Protein AF-0000000080323310 (afdb_homodimer)

Nearest PDB structures (foldseek):
  1wub-assembly1_A  TM=9.422E-01  e=3.209E-19  Thermus thermophilus
  1y0g-assembly2_D  TM=9.221E-01  e=3.963E-19  Escherichia coli
  7bwl-assembly1_A  TM=9.233E-01  e=6.373E-19  Pseudomonas aeruginosa PAO1
  3hpe-assembly1_B  TM=9.078E-01  e=1.344E-15  Helicobacter pylori
  5ixg-assembly1_A  TM=8.874E-01  e=1.110E-14  Burkholderia cenocepacia PC184

Sequence (352 aa):
MATTKWVLDPAHSELQFKVKHLMISTVTGSFNEFSAELETDNEDFEHSIVSFKAGVDSIDTGNKDRDGHLKSGDFFNAAEFPAVSFASTSFTKEGGDYKLKGNLTIKDATKPVTLDVEFGGTAQDPWGNTKAGFTIKGKINRTDFGLTYNAALETGGVMLGEEVRILGELQFAKQAMATTKWVLDPAHSELQFKVKHLMISTVTGSFNEFSAELETDNEDFEHSIVSFKAGVDSIDTGNKDRDGHLKSGDFFNAAEFPAVSFASTSFTKEGGDYKLKGNLTIKDATKPVTLDVEFGGTAQDPWGNTKAGFTIKGKINRTDFGLTYNAALETGGVMLGEEVRILGELQFAKQA

Structure (mmCIF, N/CA/C/O backbone):
data_AF-0000000080323310-model_v1
#
loop_
_entity.id
_entity.type
_entity.pdbx_description
1 polymer 'Lipid/polyisoprenoid-binding YceI-like domain-containing protein'
#
loop_
_atom_site.group_PDB
_atom_site.id
_atom_site.type_symbol
_atom_site.label_atom_id
_atom_site.label_alt_id
_atom_site.label_comp_id
_atom_site.label_asym_id
_atom_site.label_entity_id
_atom_site.label_seq_id
_atom_site.pdbx_PDB_ins_code
_atom_site.Cartn_x
_atom_site.Cartn_y
_atom_site.Cartn_z
_atom_site.occupancy
_atom_site.B_iso_or_equiv
_atom_site.auth_seq_id
_atom_site.auth_comp_id
_atom_site.auth_asym_id
_atom_site.auth_atom_id
_atom_site.pdbx_PDB_model_num
ATOM 1 N N . MET A 1 1 ? -5.414 -28.938 -23.109 1 66.75 1 MET A N 1
ATOM 2 C CA . MET A 1 1 ? -4.094 -29.031 -22.5 1 66.75 1 MET A CA 1
ATOM 3 C C . MET A 1 1 ? -4.203 -29.328 -21.016 1 66.75 1 MET A C 1
ATOM 5 O O . MET A 1 1 ? -5.254 -29.109 -20.406 1 66.75 1 MET A O 1
ATOM 9 N N . ALA A 1 2 ? -3.143 -29.938 -20.391 1 84.94 2 ALA A N 1
ATOM 10 C CA . ALA A 1 2 ? -3.207 -30.359 -19 1 84.94 2 ALA A CA 1
ATOM 11 C C . ALA A 1 2 ? -3.355 -29.141 -18.078 1 84.94 2 ALA A C 1
ATOM 13 O O . ALA A 1 2 ? -2.791 -28.078 -18.344 1 84.94 2 ALA A O 1
ATOM 14 N N . THR A 1 3 ? -4.254 -29.203 -17.172 1 92.88 3 THR A N 1
ATOM 15 C CA . THR A 1 3 ? -4.48 -28.172 -16.172 1 92.88 3 THR A CA 1
ATOM 16 C C . THR A 1 3 ? -3.283 -28.047 -15.234 1 92.88 3 THR A C 1
ATOM 18 O O . THR A 1 3 ? -2.789 -29.047 -14.711 1 92.88 3 THR A O 1
ATOM 21 N N . THR A 1 4 ? -2.787 -26.906 -15.211 1 96.44 4 THR A N 1
ATOM 22 C CA . THR A 1 4 ? -1.689 -26.609 -14.289 1 96.44 4 THR A CA 1
ATOM 23 C C . THR A 1 4 ? -2.191 -25.828 -13.086 1 96.44 4 THR A C 1
ATOM 25 O O . THR A 1 4 ? -2.996 -24.906 -13.234 1 96.44 4 THR A O 1
ATOM 28 N N . LYS A 1 5 ? -1.723 -26.203 -11.93 1 97.94 5 LYS A N 1
ATOM 29 C CA . LYS A 1 5 ? -2.092 -25.531 -10.695 1 97.94 5 LYS A CA 1
ATOM 30 C C . LYS A 1 5 ? -0.977 -24.594 -10.227 1 97.94 5 LYS A C 1
ATOM 32 O O . LYS A 1 5 ? 0.202 -24.953 -10.289 1 97.94 5 LYS A O 1
ATOM 37 N N . TRP A 1 6 ? -1.395 -23.469 -9.82 1 98.31 6 TRP A N 1
ATOM 38 C CA . TRP A 1 6 ? -0.513 -22.484 -9.211 1 98.31 6 TRP A CA 1
ATOM 39 C C . TRP A 1 6 ? -1.008 -22.094 -7.824 1 98.31 6 TRP A C 1
ATOM 41 O O . TRP A 1 6 ? -2.211 -21.922 -7.613 1 98.31 6 TRP A O 1
ATOM 51 N N . VAL A 1 7 ? -0.03 -21.906 -6.895 1 98.38 7 VAL A N 1
ATOM 52 C CA . VAL A 1 7 ? -0.4 -21.516 -5.539 1 98.38 7 VAL A CA 1
ATOM 53 C C . VAL A 1 7 ? 0.277 -20.188 -5.184 1 98.38 7 VAL A C 1
ATOM 55 O O . VAL A 1 7 ? 1.418 -19.953 -5.578 1 98.38 7 VAL A O 1
ATOM 58 N N . LEU A 1 8 ? -0.406 -19.484 -4.43 1 98.62 8 LEU A N 1
ATOM 59 C CA . LEU A 1 8 ? 0.11 -18.188 -4.02 1 98.62 8 LEU A CA 1
ATOM 60 C C . LEU A 1 8 ? 1.325 -18.344 -3.111 1 98.62 8 LEU A C 1
ATOM 62 O O . LEU A 1 8 ? 1.328 -19.188 -2.211 1 98.62 8 LEU A O 1
ATOM 66 N N . ASP A 1 9 ? 2.334 -17.562 -3.398 1 97.69 9 ASP A N 1
ATOM 67 C CA . ASP A 1 9 ? 3.482 -17.375 -2.516 1 97.69 9 ASP A CA 1
ATOM 68 C C . ASP A 1 9 ? 3.27 -16.203 -1.562 1 97.69 9 ASP A C 1
ATOM 70 O O . ASP A 1 9 ? 3.441 -15.047 -1.946 1 97.69 9 ASP A O 1
ATOM 74 N N . PRO A 1 10 ? 2.934 -16.406 -0.353 1 96.69 10 PRO A N 1
ATOM 75 C CA . PRO A 1 10 ? 2.566 -15.305 0.545 1 96.69 10 PRO A CA 1
ATOM 76 C C . PRO A 1 10 ? 3.73 -14.352 0.821 1 96.69 10 PRO A C 1
ATOM 78 O O . PRO A 1 10 ? 3.516 -13.164 1.052 1 96.69 10 PRO A O 1
ATOM 81 N N . ALA A 1 11 ? 4.918 -14.82 0.788 1 96.12 11 ALA A N 1
ATOM 82 C CA . ALA A 1 11 ? 6.086 -13.992 1.092 1 96.12 11 ALA A CA 1
ATOM 83 C C . ALA A 1 11 ? 6.281 -12.906 0.036 1 96.12 11 ALA A C 1
ATOM 85 O O . ALA A 1 11 ? 6.941 -11.898 0.289 1 96.12 11 ALA A O 1
ATOM 86 N N . HIS A 1 12 ? 5.766 -13.133 -1.119 1 97.94 12 HIS A N 1
ATOM 87 C CA . HIS A 1 12 ? 5.926 -12.195 -2.225 1 97.94 12 HIS A CA 1
ATOM 88 C C . HIS A 1 12 ? 4.574 -11.703 -2.729 1 97.94 12 HIS A C 1
ATOM 90 O O . HIS A 1 12 ? 4.406 -11.453 -3.924 1 97.94 12 HIS A O 1
ATOM 96 N N . SER A 1 13 ? 3.672 -11.672 -1.809 1 98.5 13 SER A N 1
ATOM 97 C CA . SER A 1 13 ? 2.334 -11.219 -2.174 1 98.5 13 SER A CA 1
ATOM 98 C C . SER A 1 13 ? 1.756 -10.289 -1.113 1 98.5 13 SER A C 1
ATOM 100 O O . SER A 1 13 ? 2.057 -10.43 0.074 1 98.5 13 SER A O 1
ATOM 102 N N . GLU A 1 14 ? 0.971 -9.398 -1.541 1 98.25 14 GLU A N 1
ATOM 103 C CA . GLU A 1 14 ? 0.221 -8.531 -0.637 1 98.25 14 GLU A CA 1
ATOM 104 C C . GLU A 1 14 ? -1.157 -8.203 -1.203 1 98.25 14 GLU A C 1
ATOM 106 O O . GLU A 1 14 ? -1.335 -8.141 -2.422 1 98.2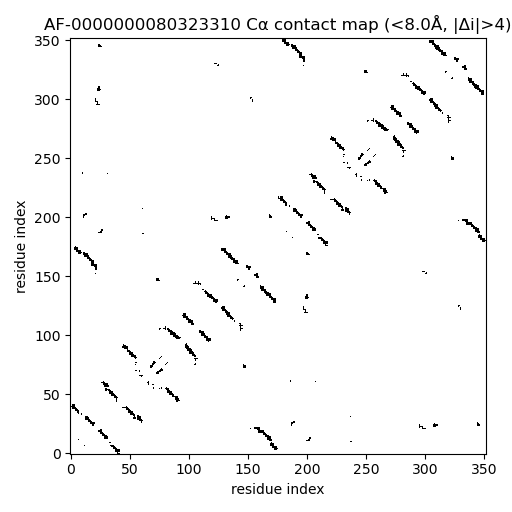5 14 GLU A O 1
ATOM 111 N N . LEU A 1 15 ? -2.074 -8 -0.375 1 98.5 15 LEU A N 1
ATOM 112 C CA . LEU A 1 15 ? -3.428 -7.535 -0.658 1 98.5 15 LEU A CA 1
ATOM 113 C C . LEU A 1 15 ? -3.799 -6.363 0.243 1 98.5 15 LEU A C 1
ATOM 115 O O . LEU A 1 15 ? -3.812 -6.496 1.469 1 98.5 15 LEU A O 1
ATOM 119 N N . GLN A 1 16 ? -4.133 -5.273 -0.409 1 98.75 16 GLN A N 1
ATOM 120 C CA . GLN A 1 16 ? -4.434 -4.059 0.344 1 98.75 16 GLN A CA 1
ATOM 121 C C . GLN A 1 16 ? -5.812 -3.516 -0.015 1 98.75 16 GLN A C 1
ATOM 123 O O . GLN A 1 16 ? -6.355 -3.838 -1.074 1 98.75 16 GLN A O 1
ATOM 128 N N . PHE A 1 17 ? -6.348 -2.756 0.879 1 98.88 17 PHE A N 1
ATOM 129 C CA . PHE A 1 17 ? -7.512 -1.917 0.615 1 98.88 17 PHE A CA 1
ATOM 130 C C . PHE A 1 17 ? -7.262 -0.485 1.073 1 98.88 17 PHE A C 1
ATOM 132 O O . PHE A 1 17 ? -6.504 -0.253 2.016 1 98.88 17 PHE A O 1
ATOM 139 N N . LYS A 1 18 ? -7.883 0.424 0.409 1 98.81 18 LYS A N 1
ATOM 140 C CA . LYS A 1 18 ? -7.746 1.849 0.7 1 98.81 18 LYS A CA 1
ATOM 141 C C . LYS A 1 18 ? -9.109 2.527 0.776 1 98.81 18 LYS A C 1
ATOM 143 O O . LYS A 1 18 ? -9.984 2.27 -0.055 1 98.81 18 LYS A O 1
ATOM 148 N N . VAL A 1 19 ? -9.273 3.328 1.736 1 98.69 19 VAL A N 1
ATOM 149 C CA . VAL A 1 19 ? -10.516 4.051 1.963 1 98.69 19 VAL A CA 1
ATOM 150 C C . VAL A 1 19 ? -10.219 5.523 2.24 1 98.69 19 VAL A C 1
ATOM 152 O O . VAL A 1 19 ? -9.289 5.844 2.982 1 98.69 19 VAL A O 1
ATOM 155 N N . LYS A 1 20 ? -10.992 6.348 1.648 1 98.06 20 LYS A N 1
ATOM 156 C CA . LYS A 1 20 ? -10.867 7.77 1.966 1 98.06 20 LYS A CA 1
ATOM 157 C C . LYS A 1 20 ? -11.32 8.055 3.395 1 98.06 20 LYS A C 1
ATOM 159 O O . LYS A 1 20 ? -12.328 7.504 3.854 1 98.06 20 LYS A O 1
ATOM 164 N N . HIS A 1 21 ? -10.57 8.914 4.055 1 97.69 21 HIS A N 1
ATOM 165 C CA . HIS A 1 21 ? -10.852 9.344 5.422 1 97.69 21 HIS A CA 1
ATOM 166 C C . HIS A 1 21 ? -11.031 10.859 5.492 1 97.69 21 HIS A C 1
ATOM 168 O O . HIS A 1 21 ? -10.25 11.609 4.91 1 97.69 21 HIS A O 1
ATOM 174 N N . LEU A 1 22 ? -12.047 11.398 6.148 1 96.25 22 LEU A N 1
ATOM 175 C CA . LEU A 1 22 ? -12.391 12.805 6.309 1 96.25 22 LEU A CA 1
ATOM 176 C C . LEU A 1 22 ? -12.531 13.484 4.949 1 96.25 22 LEU A C 1
ATOM 178 O O . LEU A 1 22 ? -12.492 14.719 4.863 1 96.25 22 LEU A O 1
ATOM 182 N N . MET A 1 23 ? -12.43 12.68 3.916 1 95.12 23 MET A N 1
ATOM 183 C CA . MET A 1 23 ? -12.547 13.109 2.527 1 95.12 23 MET A CA 1
ATOM 184 C C . MET A 1 23 ? -11.227 13.688 2.025 1 95.12 23 MET A C 1
ATOM 186 O O . MET A 1 23 ? -11.102 14.023 0.845 1 95.12 23 MET A O 1
ATOM 190 N N . ILE A 1 24 ? -10.219 13.703 2.82 1 96.44 24 ILE A N 1
ATOM 191 C CA . ILE A 1 24 ? -9.031 14.453 2.418 1 96.44 24 ILE A CA 1
ATOM 192 C C . ILE A 1 24 ? -7.82 13.523 2.4 1 96.44 24 ILE A C 1
ATOM 194 O O . ILE A 1 24 ? -6.777 13.867 1.839 1 96.44 24 ILE A O 1
ATOM 198 N N . SER A 1 25 ? -7.891 12.438 3.092 1 97.5 25 SER A N 1
ATOM 199 C CA . SER A 1 25 ? -6.762 11.516 3.203 1 97.5 25 SER A CA 1
ATOM 200 C C . SER A 1 25 ? -7.191 10.078 2.922 1 97.5 25 SER A C 1
ATOM 202 O O . SER A 1 25 ? -8.367 9.812 2.678 1 97.5 25 SER A O 1
ATOM 204 N N . THR A 1 26 ? -6.223 9.219 2.832 1 98.56 26 THR A N 1
ATOM 205 C CA . THR A 1 26 ? -6.461 7.809 2.559 1 98.56 26 THR A CA 1
ATOM 206 C C . THR A 1 26 ? -5.879 6.934 3.666 1 98.56 26 THR A C 1
ATOM 208 O O . THR A 1 26 ? -4.746 7.145 4.102 1 98.56 26 THR A O 1
ATOM 211 N N . VAL A 1 27 ? -6.648 6.055 4.129 1 98.38 27 VAL A N 1
ATOM 212 C CA . VAL A 1 27 ? -6.168 5.027 5.043 1 98.38 27 VAL A CA 1
ATOM 213 C C . VAL A 1 27 ? -5.984 3.711 4.289 1 98.38 27 VAL A C 1
ATOM 215 O O . VAL A 1 27 ? -6.852 3.311 3.506 1 98.38 27 VAL A O 1
ATOM 218 N N . THR A 1 28 ? -4.852 3.105 4.508 1 98.56 28 THR A N 1
ATOM 219 C CA . THR A 1 28 ? -4.523 1.832 3.875 1 98.56 28 THR A CA 1
ATOM 220 C C . THR A 1 28 ? -4.586 0.694 4.891 1 98.56 28 THR A C 1
ATOM 222 O O . THR A 1 28 ? -4.117 0.839 6.02 1 98.56 28 THR A O 1
ATOM 225 N N . GLY A 1 29 ? -5.211 -0.398 4.504 1 98.44 29 GLY A N 1
ATOM 226 C CA . GLY A 1 29 ? -5.164 -1.65 5.242 1 98.44 29 GLY A CA 1
ATOM 227 C C . GLY A 1 29 ? -4.715 -2.826 4.395 1 98.44 29 GLY A C 1
ATOM 228 O O . GLY A 1 29 ? -4.656 -2.729 3.166 1 98.44 29 GLY A O 1
ATOM 229 N N . SER A 1 30 ? -4.367 -3.842 5.055 1 98.62 30 SER A N 1
ATOM 230 C CA . SER A 1 30 ? -3.988 -5.082 4.391 1 98.62 30 SER A CA 1
ATOM 231 C C . SER A 1 30 ? -4.555 -6.297 5.121 1 98.62 30 SER A C 1
ATOM 233 O O . SER A 1 30 ? -5.016 -6.184 6.258 1 98.62 30 SER A O 1
ATOM 235 N N . PHE A 1 31 ? -4.652 -7.406 4.402 1 98.56 31 PHE A N 1
ATOM 236 C CA . PHE A 1 31 ? -4.809 -8.711 5.027 1 98.56 31 PHE A CA 1
ATOM 237 C C . PHE A 1 31 ? -3.465 -9.422 5.137 1 98.56 31 PHE A C 1
ATOM 239 O O . PHE A 1 31 ? -2.789 -9.648 4.129 1 98.56 31 PHE A O 1
ATOM 246 N N . ASN A 1 32 ? -3.125 -9.852 6.336 1 97.94 32 ASN A N 1
ATOM 247 C CA . ASN A 1 32 ? -1.822 -10.477 6.547 1 97.94 32 ASN A CA 1
ATOM 248 C C . ASN A 1 32 ? -1.892 -11.992 6.383 1 97.94 32 ASN A C 1
ATOM 250 O O . ASN A 1 32 ? -0.86 -12.656 6.273 1 97.94 32 ASN A O 1
ATOM 254 N N . GLU A 1 33 ? -3.084 -12.516 6.43 1 98.31 33 GLU A N 1
ATOM 255 C CA . GLU A 1 33 ? -3.299 -13.938 6.199 1 98.31 33 GLU A CA 1
ATOM 256 C C . GLU A 1 33 ? -4.301 -14.172 5.07 1 98.31 33 GLU A C 1
ATOM 258 O O . GLU A 1 33 ? -5.496 -13.922 5.234 1 98.31 33 GLU A O 1
ATOM 263 N N . PHE A 1 34 ? -3.793 -14.672 3.98 1 98.44 34 PHE A N 1
ATOM 264 C CA . PHE A 1 34 ? -4.648 -14.953 2.836 1 98.44 34 PHE A CA 1
ATOM 265 C C . PHE A 1 34 ? -4.012 -16 1.933 1 98.44 34 PHE A C 1
ATOM 267 O O . PHE A 1 34 ? -2.82 -16.297 2.057 1 98.44 34 PHE A O 1
ATOM 274 N N . SER A 1 35 ? -4.828 -16.562 1.13 1 98.5 35 SER A N 1
ATOM 275 C CA . SER A 1 35 ? -4.426 -17.578 0.159 1 98.5 35 SER A CA 1
ATOM 276 C C . SER A 1 35 ? -5.188 -17.422 -1.152 1 98.5 35 SER A C 1
ATOM 278 O O . SER A 1 35 ? -6.242 -16.781 -1.191 1 98.5 35 SER A O 1
ATOM 280 N N . ALA A 1 36 ? -4.562 -17.938 -2.145 1 98.62 36 ALA A N 1
ATOM 281 C CA . ALA A 1 36 ? -5.188 -17.969 -3.463 1 98.62 36 ALA A CA 1
ATOM 282 C C . ALA A 1 36 ? -4.68 -19.156 -4.281 1 98.62 36 ALA A C 1
ATOM 284 O O . ALA A 1 36 ? -3.564 -19.641 -4.066 1 98.62 36 ALA A O 1
ATOM 285 N N . GLU A 1 37 ? -5.508 -19.562 -5.105 1 98.12 37 GLU A N 1
ATOM 286 C CA . GLU A 1 37 ? -5.18 -20.609 -6.062 1 98.12 37 GLU A CA 1
ATOM 287 C C . GLU A 1 37 ? -5.582 -20.219 -7.48 1 98.12 37 GLU A C 1
ATOM 289 O O . GLU A 1 37 ? -6.617 -19.578 -7.68 1 98.12 37 GLU A O 1
ATOM 294 N N . LEU A 1 38 ? -4.785 -20.641 -8.375 1 98.19 38 LEU A N 1
ATOM 295 C CA . LEU A 1 38 ? -4.98 -20.391 -9.797 1 98.19 38 LEU A CA 1
ATOM 296 C C . LEU A 1 38 ? -4.793 -21.672 -10.609 1 98.19 38 LEU A C 1
ATOM 298 O O . LEU A 1 38 ? -3.801 -22.391 -10.43 1 98.19 38 LEU A O 1
ATOM 302 N N . GLU A 1 39 ? -5.762 -22 -11.375 1 98.12 39 GLU A N 1
ATOM 303 C CA . GLU A 1 39 ? -5.691 -23.109 -12.305 1 98.12 39 GLU A CA 1
ATOM 304 C C . GLU A 1 39 ? -5.82 -22.641 -13.75 1 98.12 39 GLU A C 1
ATOM 306 O O . GLU A 1 39 ? -6.707 -21.859 -14.078 1 98.12 39 GLU A O 1
ATOM 311 N N . THR A 1 40 ? -4.965 -23.125 -14.531 1 96.69 40 THR A N 1
ATOM 312 C CA . THR A 1 40 ? -4.98 -22.703 -15.93 1 96.69 40 THR A CA 1
ATOM 313 C C . THR A 1 40 ? -4.57 -23.859 -16.844 1 96.69 40 THR A C 1
ATOM 315 O O . THR A 1 40 ? -3.844 -24.766 -16.422 1 96.69 40 THR A O 1
ATOM 318 N N . ASP A 1 41 ? -5 -23.812 -18.094 1 93.69 41 ASP A N 1
ATOM 319 C CA . ASP A 1 41 ? -4.613 -24.828 -19.062 1 93.69 41 ASP A CA 1
ATOM 320 C C . ASP A 1 41 ? -3.75 -24.219 -20.172 1 93.69 41 ASP A C 1
ATOM 322 O O . ASP A 1 41 ? -3.514 -24.844 -21.203 1 93.69 41 ASP A O 1
ATOM 326 N N . ASN A 1 42 ? -3.416 -22.984 -19.953 1 89.94 42 ASN A N 1
ATOM 327 C CA . ASN A 1 42 ? -2.586 -22.328 -20.953 1 89.94 42 ASN A CA 1
ATOM 328 C C . ASN A 1 42 ? -1.503 -21.469 -20.312 1 89.94 42 ASN A C 1
ATOM 330 O O . ASN A 1 42 ? -1.5 -21.281 -19.094 1 89.94 42 ASN A O 1
ATOM 334 N N . GLU A 1 43 ? -0.65 -20.922 -21.188 1 86.69 43 GLU A N 1
ATOM 335 C CA . GLU A 1 43 ? 0.539 -20.234 -20.703 1 86.69 43 GLU A CA 1
ATOM 336 C C . GLU A 1 43 ? 0.25 -18.75 -20.422 1 86.69 43 GLU A C 1
ATOM 338 O O . GLU A 1 43 ? 0.995 -18.094 -19.688 1 86.69 43 GLU A O 1
ATOM 343 N N . ASP A 1 44 ? -0.794 -18.266 -20.969 1 89.5 44 ASP A N 1
ATOM 344 C CA . ASP A 1 44 ? -1.056 -16.844 -20.781 1 89.5 44 ASP A CA 1
ATOM 345 C C . ASP A 1 44 ? -2.143 -16.625 -19.734 1 89.5 44 ASP A C 1
ATOM 347 O O . ASP A 1 44 ? -2.555 -15.484 -19.484 1 89.5 44 ASP A O 1
ATOM 351 N N . PHE A 1 45 ? -2.705 -17.625 -19.156 1 94 45 PHE A N 1
ATOM 352 C CA . PHE A 1 45 ? -3.588 -17.656 -17.984 1 94 45 PHE A CA 1
ATOM 353 C C . PHE A 1 45 ? -5.008 -17.25 -18.375 1 94 45 PHE A C 1
ATOM 355 O O . PHE A 1 45 ? -5.879 -17.125 -17.516 1 94 45 PHE A O 1
ATOM 362 N N . GLU A 1 46 ? -5.246 -17.031 -19.656 1 94.31 46 GLU A N 1
ATOM 363 C CA . GLU A 1 46 ? -6.625 -16.75 -20.047 1 94.31 46 GLU A CA 1
ATOM 364 C C . GLU A 1 46 ? -7.551 -17.906 -19.672 1 94.31 46 GLU A C 1
ATOM 366 O O . GLU A 1 46 ? -7.195 -19.078 -19.812 1 94.31 46 GLU A O 1
ATOM 371 N N . HIS A 1 47 ? -8.695 -17.547 -19.125 1 94.81 47 HIS A N 1
ATOM 372 C CA . HIS A 1 47 ? -9.758 -18.469 -18.719 1 94.81 47 HIS A CA 1
ATOM 373 C C . HIS A 1 47 ? -9.367 -19.25 -17.469 1 94.81 47 HIS A C 1
ATOM 375 O O . HIS A 1 47 ? -9.984 -20.266 -17.156 1 94.81 47 HIS A O 1
ATOM 381 N N . SER A 1 48 ? -8.422 -18.75 -16.844 1 96.69 48 SER A N 1
ATOM 382 C CA . SER A 1 48 ? -8.023 -19.375 -15.586 1 96.69 48 SER A CA 1
ATOM 383 C C . SER A 1 48 ? -9.156 -19.328 -14.562 1 96.69 48 SER A C 1
ATOM 385 O O . SER A 1 48 ? -10.023 -18.453 -14.633 1 96.69 48 SER A O 1
ATOM 387 N N . ILE A 1 49 ? -9.07 -20.312 -13.703 1 98.19 49 ILE A N 1
ATOM 388 C CA . ILE A 1 49 ? -9.945 -20.344 -12.539 1 98.19 49 ILE A CA 1
ATOM 389 C C . ILE A 1 49 ? -9.172 -19.875 -11.305 1 98.19 49 ILE A C 1
ATOM 391 O O . ILE A 1 49 ? -8.102 -20.422 -10.992 1 98.19 49 ILE A O 1
ATOM 395 N N . VAL A 1 50 ? -9.742 -18.938 -10.609 1 98.5 50 VAL A N 1
ATOM 396 C CA . VAL A 1 50 ? -9.055 -18.328 -9.477 1 98.5 50 VAL A CA 1
ATOM 397 C C . VAL A 1 50 ? -9.953 -18.359 -8.25 1 98.5 50 VAL A C 1
ATOM 399 O O . VAL A 1 50 ? -11.156 -18.094 -8.336 1 98.5 50 VAL A O 1
ATOM 402 N N . SER A 1 51 ? -9.414 -18.703 -7.152 1 98.75 51 SER A N 1
ATOM 403 C CA . SER A 1 51 ? -10.062 -18.594 -5.848 1 98.75 51 SER A CA 1
ATOM 404 C C . SER A 1 51 ? -9.172 -17.875 -4.844 1 98.75 51 SER A C 1
ATOM 406 O O . SER A 1 51 ? -7.941 -17.938 -4.934 1 98.75 51 SER A O 1
ATOM 408 N N . PHE A 1 52 ? -9.789 -17.203 -3.918 1 98.81 52 PHE A N 1
ATOM 409 C CA . PHE A 1 52 ? -9.094 -16.391 -2.92 1 98.81 52 PHE A CA 1
ATOM 410 C C . PHE A 1 52 ? -9.82 -16.438 -1.583 1 98.81 52 PHE A C 1
ATOM 412 O O . PHE A 1 52 ? -11.055 -16.5 -1.544 1 98.81 52 PHE A O 1
ATOM 419 N N . LYS A 1 53 ? -9.07 -16.391 -0.535 1 98.88 53 LYS A N 1
ATOM 420 C CA . LYS A 1 53 ? -9.594 -16.281 0.822 1 98.88 53 LYS A CA 1
ATOM 421 C C . LYS A 1 53 ? -8.641 -15.516 1.726 1 98.88 53 LYS A C 1
ATOM 423 O O . LYS A 1 53 ? -7.43 -15.719 1.68 1 98.88 53 LYS A O 1
ATOM 428 N N . ALA A 1 54 ? -9.219 -14.664 2.572 1 98.81 54 ALA A N 1
ATOM 429 C CA . ALA A 1 54 ? -8.445 -13.906 3.547 1 98.81 54 ALA A CA 1
ATOM 430 C C . ALA A 1 54 ? -9.109 -13.93 4.918 1 98.81 54 ALA A C 1
ATOM 432 O O . ALA A 1 54 ? -10.336 -13.82 5.02 1 98.81 54 ALA A O 1
ATOM 433 N N . GLY A 1 55 ? -8.305 -14.078 5.918 1 98.88 55 GLY A N 1
ATOM 434 C CA . GLY A 1 55 ? -8.836 -14.023 7.27 1 98.88 55 GLY A CA 1
ATOM 435 C C . GLY A 1 55 ? -9.102 -12.609 7.75 1 98.88 55 GLY A C 1
ATOM 436 O O . GLY A 1 55 ? -8.211 -11.75 7.707 1 98.88 55 GLY A O 1
ATOM 437 N N . VAL A 1 56 ? -10.297 -12.367 8.273 1 98.88 56 VAL A N 1
ATOM 438 C CA . VAL A 1 56 ? -10.688 -11.031 8.734 1 98.88 56 VAL A CA 1
ATOM 439 C C . VAL A 1 56 ? -9.844 -10.633 9.938 1 98.88 56 VAL A C 1
ATOM 441 O O . VAL A 1 56 ? -9.492 -9.461 10.102 1 98.88 56 VAL A O 1
ATOM 444 N N . ASP A 1 57 ? -9.445 -11.578 10.719 1 98.69 57 ASP A N 1
ATOM 445 C CA . ASP A 1 57 ? -8.664 -11.297 11.922 1 98.69 57 ASP A CA 1
ATOM 446 C C . ASP A 1 57 ? -7.25 -10.836 11.562 1 98.69 57 ASP A C 1
ATOM 448 O O . ASP A 1 57 ? -6.52 -10.336 12.422 1 98.69 57 ASP A O 1
ATOM 452 N N . SER A 1 58 ? -6.93 -10.961 10.32 1 98.56 58 SER A N 1
ATOM 453 C CA . SER A 1 58 ? -5.57 -10.602 9.922 1 98.56 58 SER A CA 1
ATOM 454 C C . SER A 1 58 ? -5.504 -9.172 9.398 1 98.56 58 SER A C 1
ATOM 456 O O . SER A 1 58 ? -4.461 -8.727 8.914 1 98.56 58 SER A O 1
ATOM 458 N N . ILE A 1 59 ? -6.602 -8.469 9.43 1 98.75 59 ILE A N 1
ATOM 459 C CA . ILE A 1 59 ? -6.648 -7.086 8.977 1 98.75 59 ILE A CA 1
ATOM 460 C C . ILE A 1 59 ? -5.625 -6.254 9.75 1 98.75 59 ILE A C 1
ATOM 462 O O . ILE A 1 59 ? -5.504 -6.387 10.969 1 98.75 59 ILE A O 1
ATOM 466 N N . ASP A 1 60 ? -4.91 -5.488 9.062 1 98.5 60 ASP A N 1
ATOM 467 C CA . ASP A 1 60 ? -3.873 -4.629 9.617 1 98.5 60 ASP A CA 1
ATOM 468 C C . ASP A 1 60 ? -3.865 -3.262 8.938 1 98.5 60 ASP A C 1
ATOM 470 O O . ASP A 1 60 ? -3.555 -3.158 7.75 1 98.5 60 ASP A O 1
ATOM 474 N N . THR A 1 61 ? -4.188 -2.172 9.664 1 98.25 61 THR A N 1
ATOM 475 C CA . THR A 1 61 ? -4.184 -0.809 9.141 1 98.25 61 THR A CA 1
ATOM 476 C C . THR A 1 61 ? -3.051 0.004 9.766 1 98.25 61 THR A C 1
ATOM 478 O O . THR A 1 61 ? -2.992 1.225 9.602 1 98.25 61 THR A O 1
ATOM 481 N N . GLY A 1 62 ? -2.236 -0.667 10.562 1 96.81 62 GLY A N 1
ATOM 482 C CA . GLY A 1 62 ? -1.166 0.013 11.273 1 96.81 62 GLY A CA 1
ATOM 483 C C . GLY A 1 62 ? -1.628 0.671 12.562 1 96.81 62 GLY A C 1
ATOM 484 O O . GLY A 1 62 ? -0.877 1.424 13.18 1 96.81 62 GLY A O 1
ATOM 485 N N . ASN A 1 63 ? -2.852 0.497 12.945 1 97.75 63 ASN A N 1
ATOM 486 C CA . ASN A 1 63 ? -3.455 1.038 14.156 1 97.75 63 ASN A CA 1
ATOM 487 C C . ASN A 1 63 ? -4.289 -0.011 14.883 1 97.75 63 ASN A C 1
ATOM 489 O O . ASN A 1 63 ? -5.352 -0.409 14.398 1 97.75 63 ASN A O 1
ATOM 493 N N . LYS A 1 64 ? -3.857 -0.386 16.062 1 97.75 64 LYS A N 1
ATOM 494 C CA . LYS A 1 64 ? -4.449 -1.519 16.766 1 97.75 64 LYS A CA 1
ATOM 495 C C . LYS A 1 64 ? -5.902 -1.24 17.125 1 97.75 64 LYS A C 1
ATOM 497 O O . LYS A 1 64 ? -6.746 -2.135 17.062 1 97.75 64 LYS A O 1
ATOM 502 N N . ASP A 1 65 ? -6.168 -0.054 17.609 1 98.06 65 ASP A N 1
ATOM 503 C CA . ASP A 1 65 ? -7.543 0.287 17.953 1 98.06 65 ASP A CA 1
ATOM 504 C C . ASP A 1 65 ? -8.453 0.209 16.734 1 98.06 65 ASP A C 1
ATOM 506 O O . ASP A 1 65 ? -9.555 -0.344 16.812 1 98.06 65 ASP A O 1
ATOM 510 N N . ARG A 1 66 ? -8.055 0.794 15.656 1 98.38 66 ARG A N 1
ATOM 511 C CA . ARG A 1 66 ? -8.805 0.732 14.406 1 98.38 66 ARG A CA 1
ATOM 512 C C . ARG A 1 66 ? -8.992 -0.711 13.953 1 98.38 66 ARG A C 1
ATOM 514 O O . ARG A 1 66 ? -10.094 -1.104 13.555 1 98.38 66 ARG A O 1
ATOM 521 N N . ASP A 1 67 ? -7.961 -1.467 14.016 1 98.69 67 ASP A N 1
ATOM 522 C CA . ASP A 1 67 ? -8.055 -2.871 13.633 1 98.69 67 ASP A CA 1
ATOM 523 C C . ASP A 1 67 ? -9.086 -3.611 14.484 1 98.69 67 ASP A C 1
ATOM 525 O O . ASP A 1 67 ? -9.875 -4.395 13.961 1 98.69 67 ASP A O 1
ATOM 529 N N . GLY A 1 68 ? -8.984 -3.367 15.812 1 98.75 68 GLY A N 1
ATOM 530 C CA . GLY A 1 68 ? -9.992 -3.949 16.688 1 98.75 68 GLY A CA 1
ATOM 531 C C . GLY A 1 68 ? -11.406 -3.561 16.312 1 98.75 68 GLY A C 1
ATOM 532 O O . GLY A 1 68 ? -12.305 -4.402 16.297 1 98.75 68 GLY A O 1
ATOM 533 N N . HIS A 1 69 ? -11.617 -2.33 16 1 98.56 69 HIS A N 1
ATOM 534 C CA . HIS A 1 69 ? -12.93 -1.85 15.602 1 98.56 69 HIS A CA 1
ATOM 535 C C . HIS A 1 69 ? -13.383 -2.5 14.297 1 98.56 69 HIS A C 1
ATOM 537 O O . HIS A 1 69 ? -14.539 -2.92 14.172 1 98.56 69 HIS A O 1
ATOM 543 N N . LEU A 1 70 ? -12.523 -2.641 13.312 1 98.69 70 LEU A N 1
ATOM 544 C CA . LEU A 1 70 ? -12.852 -3.238 12.023 1 98.69 70 LEU A CA 1
ATOM 545 C C . LEU A 1 70 ? -13.32 -4.68 12.195 1 98.69 70 LEU A C 1
ATOM 547 O O . LEU A 1 70 ? -14.148 -5.168 11.422 1 98.69 70 LEU A O 1
ATOM 551 N N . LYS A 1 71 ? -12.852 -5.344 13.141 1 98.69 71 LYS A N 1
ATOM 552 C CA . LYS A 1 71 ? -13.188 -6.75 13.359 1 98.69 71 LYS A CA 1
ATOM 553 C C . LYS A 1 71 ? -14.516 -6.891 14.102 1 98.69 71 LYS A C 1
ATOM 555 O O . LYS A 1 71 ? -15.078 -7.984 14.18 1 98.69 71 LYS A O 1
ATOM 560 N N . SER A 1 72 ? -15.008 -5.832 14.562 1 98.44 72 SER A N 1
ATOM 561 C CA . SER A 1 72 ? -16.219 -5.84 15.367 1 98.44 72 SER A CA 1
ATOM 562 C C . SER A 1 72 ? -17.469 -5.891 14.484 1 98.44 72 SER A C 1
ATOM 564 O O . SER A 1 72 ? -17.359 -5.898 13.258 1 98.44 72 SER A O 1
ATOM 566 N N . GLY A 1 73 ? -18.656 -5.871 15.125 1 98 73 GLY A N 1
ATOM 567 C CA . GLY A 1 73 ? -19.953 -5.934 14.453 1 98 73 GLY A CA 1
ATOM 568 C C . GLY A 1 73 ? -20.281 -4.68 13.672 1 98 73 GLY A C 1
ATOM 569 O O . GLY A 1 73 ? -21.172 -4.688 12.82 1 98 73 GLY A O 1
ATOM 570 N N . ASP A 1 74 ? -19.578 -3.562 13.953 1 97.94 74 ASP A N 1
ATOM 571 C CA . ASP A 1 74 ? -19.797 -2.334 13.195 1 97.94 74 ASP A CA 1
ATOM 572 C C . ASP A 1 74 ? -19.281 -2.482 11.758 1 97.94 74 ASP A C 1
ATOM 574 O O . ASP A 1 74 ? -19.719 -1.757 10.867 1 97.94 74 ASP A O 1
ATOM 578 N N . PHE A 1 75 ? -18.391 -3.41 11.578 1 98.44 75 PHE A N 1
ATOM 579 C CA . PHE A 1 75 ? -17.781 -3.584 10.266 1 98.44 75 PHE A CA 1
ATOM 580 C C . PHE A 1 75 ? -17.812 -5.047 9.844 1 98.44 75 PHE A C 1
ATOM 582 O O . PHE A 1 75 ? -18.875 -5.605 9.609 1 98.44 75 PHE A O 1
ATOM 589 N N . PHE A 1 76 ? -16.734 -5.793 9.93 1 98.75 76 PHE A N 1
ATOM 590 C CA . PHE A 1 76 ? -16.625 -7.102 9.289 1 98.75 76 PHE A CA 1
ATOM 591 C C . PHE A 1 76 ? -17.266 -8.18 10.156 1 98.75 76 PHE A C 1
ATOM 593 O O . PHE A 1 76 ? -17.562 -9.273 9.664 1 98.75 76 PHE A O 1
ATOM 600 N N . ASN A 1 77 ? -17.375 -7.957 11.516 1 98.62 77 ASN A N 1
ATOM 601 C CA . ASN A 1 77 ? -17.922 -8.961 12.422 1 98.62 77 ASN A CA 1
ATOM 602 C C . ASN A 1 77 ? -17.172 -10.289 12.297 1 98.62 77 ASN A C 1
ATOM 604 O O . ASN A 1 77 ? -17.781 -11.32 12 1 98.62 77 ASN A O 1
ATOM 608 N N . ALA A 1 78 ? -15.945 -10.25 12.602 1 98.69 78 ALA A N 1
ATOM 609 C CA . ALA A 1 78 ? -15.023 -11.367 12.391 1 98.69 78 ALA A CA 1
ATOM 610 C C . ALA A 1 78 ? -15.5 -12.617 13.117 1 98.69 78 ALA A C 1
ATOM 612 O O . ALA A 1 78 ? -15.281 -13.734 12.641 1 98.69 78 ALA A O 1
ATOM 613 N N . ALA A 1 79 ? -16.062 -12.469 14.266 1 98.5 79 ALA A N 1
ATOM 614 C CA . ALA A 1 79 ? -16.516 -13.609 15.062 1 98.5 79 ALA A CA 1
ATOM 615 C C . ALA A 1 79 ? -17.531 -14.445 14.297 1 98.5 79 ALA A C 1
ATOM 617 O O . ALA A 1 79 ? -17.516 -15.68 14.367 1 98.5 79 ALA A O 1
ATOM 618 N N . GLU A 1 80 ? -18.406 -13.797 13.57 1 98.69 80 GLU A N 1
ATOM 619 C CA . GLU A 1 80 ? -19.438 -14.484 12.812 1 98.69 80 GLU A CA 1
ATOM 620 C C . GLU A 1 80 ? -18.969 -14.812 11.398 1 98.69 80 GLU A C 1
ATOM 622 O O . GLU A 1 80 ? -19.344 -15.844 10.836 1 98.69 80 GLU A O 1
ATOM 627 N N . PHE A 1 81 ? -18.234 -13.961 10.875 1 98.81 81 PHE A N 1
ATOM 628 C CA . PHE A 1 81 ? -17.75 -14.078 9.508 1 98.81 81 PHE A CA 1
ATOM 629 C C . PHE A 1 81 ? -16.234 -13.992 9.469 1 98.81 81 PHE A C 1
ATOM 631 O O . PHE A 1 81 ? -15.672 -12.938 9.156 1 98.81 81 PHE A O 1
ATOM 638 N N . PRO A 1 82 ? -15.531 -15.031 9.625 1 98.75 82 PRO A N 1
ATOM 639 C CA . PRO A 1 82 ? -14.086 -14.992 9.875 1 98.75 82 PRO A CA 1
ATOM 640 C C . PRO A 1 82 ? -13.273 -14.781 8.602 1 98.75 82 PRO A C 1
ATOM 642 O O . PRO A 1 82 ? -12.062 -14.57 8.664 1 98.75 82 PRO A O 1
ATOM 645 N N . ALA A 1 83 ? -14.023 -14.797 7.352 1 98.81 83 ALA A N 1
ATOM 646 C CA . ALA A 1 83 ? -13.211 -14.711 6.141 1 98.81 83 ALA A CA 1
ATOM 647 C C . ALA A 1 83 ? -13.922 -13.906 5.059 1 98.81 83 ALA A C 1
ATOM 649 O O . ALA A 1 83 ? -15.148 -13.789 5.07 1 98.81 83 ALA A O 1
ATOM 650 N N . VAL A 1 84 ? -13.141 -13.312 4.234 1 98.88 84 VAL A N 1
ATOM 651 C CA . VAL A 1 84 ? -13.531 -12.789 2.932 1 98.88 84 VAL A CA 1
ATOM 652 C C . VAL A 1 84 ? -13.109 -13.758 1.833 1 98.88 84 VAL A C 1
ATOM 654 O O . VAL A 1 84 ? -12.008 -14.305 1.871 1 98.88 84 VAL A O 1
ATOM 657 N N . SER A 1 85 ? -13.961 -13.906 0.86 1 98.94 85 SER A N 1
ATOM 658 C CA . SER A 1 85 ? -13.602 -14.883 -0.167 1 98.94 85 SER A CA 1
ATOM 659 C C . SER A 1 85 ? -14.031 -14.398 -1.552 1 98.94 85 SER A C 1
ATOM 661 O O . SER A 1 85 ? -14.891 -13.523 -1.677 1 98.94 85 SER A O 1
ATOM 663 N N . PHE A 1 86 ? -13.391 -14.914 -2.508 1 98.94 86 PHE A N 1
ATOM 664 C CA . PHE A 1 86 ? -13.648 -14.625 -3.912 1 98.94 86 PHE A CA 1
ATOM 665 C C . PHE A 1 86 ? -13.531 -15.883 -4.762 1 98.94 86 PHE A C 1
ATOM 667 O O . PHE A 1 86 ? -12.625 -16.688 -4.551 1 98.94 86 PHE A O 1
ATOM 674 N N . ALA A 1 87 ? -14.414 -16.016 -5.742 1 98.94 87 ALA A N 1
ATOM 675 C CA . ALA A 1 87 ? -14.375 -17.078 -6.746 1 98.94 87 ALA A CA 1
ATOM 676 C C . ALA A 1 87 ? -14.594 -16.516 -8.148 1 98.94 87 ALA A C 1
ATOM 678 O O . ALA A 1 87 ? -15.609 -15.844 -8.398 1 98.94 87 ALA A O 1
ATOM 679 N N . SER A 1 88 ? -13.711 -16.891 -9.039 1 98.81 88 SER A N 1
ATOM 680 C CA . SER A 1 88 ? -13.781 -16.312 -10.375 1 98.81 88 SER A CA 1
ATOM 681 C C . SER A 1 88 ? -14.906 -16.922 -11.188 1 98.81 88 SER A C 1
ATOM 683 O O . SER A 1 88 ? -15.266 -18.094 -10.977 1 98.81 88 SER A O 1
ATOM 685 N N . THR A 1 89 ? -15.461 -16.094 -12.055 1 98.62 89 THR A N 1
ATOM 686 C CA . THR A 1 89 ? -16.391 -16.578 -13.055 1 98.62 89 THR A CA 1
ATOM 687 C C . THR A 1 89 ? -15.805 -16.438 -14.461 1 98.62 89 THR A C 1
ATOM 689 O O . THR A 1 89 ? -16.234 -17.125 -15.391 1 98.62 89 THR A O 1
ATOM 692 N N . SER A 1 90 ? -14.891 -15.523 -14.562 1 97.69 90 SER A N 1
ATOM 693 C CA . SER A 1 90 ? -14.227 -15.336 -15.852 1 97.69 90 SER A CA 1
ATOM 694 C C . SER A 1 90 ? -12.875 -14.656 -15.68 1 97.69 90 SER A C 1
ATOM 696 O O . SER A 1 90 ? -12.688 -13.859 -14.758 1 97.69 90 SER A O 1
ATOM 698 N N . PHE A 1 91 ? -11.977 -14.961 -16.484 1 97.88 91 PHE A N 1
ATOM 699 C CA . PHE A 1 91 ? -10.664 -14.344 -16.625 1 97.88 91 PHE A CA 1
ATOM 700 C C . PHE A 1 91 ? -10.297 -14.172 -18.094 1 97.88 91 PHE A C 1
ATOM 702 O O . PHE A 1 91 ? -9.891 -15.133 -18.75 1 97.88 91 PHE A O 1
ATOM 709 N N . THR A 1 92 ? -10.352 -12.922 -18.578 1 96.88 92 THR A N 1
ATOM 710 C CA . THR A 1 92 ? -10.266 -12.711 -20.016 1 96.88 92 THR A CA 1
ATOM 711 C C . THR A 1 92 ? -9.242 -11.633 -20.344 1 96.88 92 THR A C 1
ATOM 713 O O . THR A 1 92 ? -9.125 -10.633 -19.641 1 96.88 92 THR A O 1
ATOM 716 N N . LYS A 1 93 ? -8.562 -11.852 -21.375 1 93.88 93 LYS A N 1
ATOM 717 C CA . LYS A 1 93 ? -7.602 -10.867 -21.859 1 93.88 93 LYS A CA 1
ATOM 718 C C . LYS A 1 93 ? -8.312 -9.711 -22.562 1 93.88 93 LYS A C 1
ATOM 720 O O . LYS A 1 93 ? -9.227 -9.938 -23.359 1 93.88 93 LYS A O 1
ATOM 725 N N . GLU A 1 94 ? -8.031 -8.578 -22.156 1 91.06 94 GLU A N 1
ATOM 726 C CA . GLU A 1 94 ? -8.492 -7.363 -22.828 1 91.06 94 GLU A CA 1
ATOM 727 C C . GLU A 1 94 ? -7.328 -6.438 -23.156 1 91.06 94 GLU A C 1
ATOM 729 O O . GLU A 1 94 ? -6.797 -5.758 -22.281 1 91.06 94 GLU A O 1
ATOM 734 N N . GLY A 1 95 ? -6.898 -6.398 -24.469 1 83.75 95 GLY A N 1
ATOM 735 C CA . GLY A 1 95 ? -5.684 -5.691 -24.859 1 83.75 95 GLY A CA 1
ATOM 736 C C . GLY A 1 95 ? -4.43 -6.281 -24.234 1 83.75 95 GLY A C 1
ATOM 737 O O . GLY A 1 95 ? -4.16 -7.477 -24.391 1 83.75 95 GLY A O 1
ATOM 738 N N . GLY A 1 96 ? -3.621 -5.57 -23.484 1 75.88 96 GLY A N 1
ATOM 739 C CA . GLY A 1 96 ? -2.42 -6.008 -22.797 1 75.88 96 GLY A CA 1
ATOM 740 C C . GLY A 1 96 ? -2.66 -6.363 -21.344 1 75.88 96 GLY A C 1
ATOM 741 O O . GLY A 1 96 ? -1.751 -6.824 -20.656 1 75.88 96 GLY A O 1
ATOM 742 N N . ASP A 1 97 ? -3.842 -6.191 -20.922 1 91 97 ASP A N 1
ATOM 743 C CA . ASP A 1 97 ? -4.238 -6.488 -19.547 1 91 97 ASP A CA 1
ATOM 744 C C . ASP A 1 97 ? -5.348 -7.539 -19.516 1 91 97 ASP A C 1
ATOM 746 O O . ASP A 1 97 ? -5.633 -8.18 -20.516 1 91 97 ASP A O 1
ATOM 750 N N . TYR A 1 98 ? -5.727 -7.957 -18.297 1 97.44 98 TYR A N 1
ATOM 751 C CA . TYR A 1 98 ? -6.805 -8.914 -18.094 1 97.44 98 TYR A CA 1
ATOM 752 C C . TYR A 1 98 ? -7.914 -8.32 -17.234 1 97.44 98 TYR A C 1
ATOM 754 O O . TYR A 1 98 ? -7.68 -7.379 -16.484 1 97.44 98 TYR A O 1
ATOM 762 N N . LYS A 1 99 ? -9.109 -8.852 -17.469 1 98.38 99 LYS A N 1
ATOM 763 C CA . LYS A 1 99 ? -10.234 -8.633 -16.562 1 98.38 99 LYS A CA 1
ATOM 764 C C . LYS A 1 99 ? -10.578 -9.906 -15.805 1 98.38 99 LYS A C 1
ATOM 766 O O . LYS A 1 99 ? -10.766 -10.969 -16.406 1 98.38 99 LYS A O 1
ATOM 771 N N . LEU A 1 100 ? -10.57 -9.781 -14.562 1 98.5 100 LEU A N 1
ATOM 772 C CA . LEU A 1 100 ? -11 -10.867 -13.688 1 98.5 100 LEU A CA 1
ATOM 773 C C . LEU A 1 100 ? -12.383 -10.578 -13.102 1 98.5 100 LEU A C 1
ATOM 775 O O . LEU A 1 100 ? -12.547 -9.625 -12.328 1 98.5 100 LEU A O 1
ATOM 779 N N . LYS A 1 101 ? -13.336 -11.305 -13.469 1 98.62 101 LYS A N 1
ATOM 780 C CA . LYS A 1 101 ? -14.68 -11.219 -12.898 1 98.62 101 LYS A CA 1
ATOM 781 C C . LYS A 1 101 ? -14.93 -12.359 -11.914 1 98.62 101 LYS A C 1
ATOM 783 O O . LYS A 1 101 ? -14.422 -13.469 -12.094 1 98.62 101 LYS A O 1
ATOM 788 N N . GLY A 1 102 ? -15.695 -12.094 -10.922 1 98.81 102 GLY A N 1
ATOM 789 C CA . GLY A 1 102 ? -16.062 -13.117 -9.961 1 98.81 102 GLY A CA 1
ATOM 790 C C . GLY A 1 102 ? -16.969 -12.609 -8.859 1 98.81 102 GLY A C 1
ATOM 791 O O . GLY A 1 102 ? -17.453 -11.477 -8.914 1 98.81 102 GLY A O 1
ATOM 792 N N . ASN A 1 103 ? -17.234 -13.562 -7.953 1 98.94 103 ASN A N 1
ATOM 793 C CA . ASN A 1 103 ? -18.094 -13.266 -6.816 1 98.94 103 ASN A CA 1
ATOM 794 C C . ASN A 1 103 ? -17.297 -13.047 -5.543 1 98.94 103 ASN A C 1
ATOM 796 O O . ASN A 1 103 ? -16.562 -13.938 -5.098 1 98.94 103 ASN A O 1
ATOM 800 N N . LEU A 1 104 ? -17.438 -11.883 -4.992 1 98.94 104 LEU A N 1
ATOM 801 C CA . LEU A 1 104 ? -16.812 -11.523 -3.729 1 98.94 104 LEU A CA 1
ATOM 802 C C . LEU A 1 104 ? -17.781 -11.664 -2.57 1 98.94 104 LEU A C 1
ATOM 804 O O . LEU A 1 104 ? -18.922 -11.195 -2.652 1 98.94 104 LEU A O 1
ATOM 808 N N . THR A 1 105 ? -17.344 -12.336 -1.574 1 98.94 105 THR A N 1
ATOM 809 C CA . THR A 1 105 ? -18.156 -12.492 -0.369 1 98.94 105 THR A CA 1
ATOM 810 C C . THR A 1 105 ? -17.5 -11.773 0.811 1 98.94 105 THR A C 1
ATOM 812 O O . THR A 1 105 ? -16.344 -12.039 1.151 1 98.94 105 THR A O 1
ATOM 815 N N . ILE A 1 106 ? -18.203 -10.883 1.331 1 98.88 106 ILE A N 1
ATOM 816 C CA . ILE A 1 106 ? -17.875 -10.211 2.588 1 98.88 106 ILE A CA 1
ATOM 817 C C . ILE A 1 106 ? -19.062 -10.312 3.543 1 98.88 106 ILE A C 1
ATOM 819 O O . ILE A 1 106 ? -20.188 -9.961 3.184 1 98.88 106 ILE A O 1
ATOM 823 N N . LYS A 1 107 ? -18.75 -10.805 4.73 1 98.44 107 LYS A N 1
ATOM 824 C CA . LYS A 1 107 ? -19.812 -11.086 5.691 1 98.44 107 LYS A CA 1
ATOM 825 C C . LYS A 1 107 ? -20.859 -12.008 5.086 1 98.44 107 LYS A C 1
ATOM 827 O O . LYS A 1 107 ? -20.562 -13.133 4.688 1 98.44 107 LYS A O 1
ATOM 832 N N . ASP A 1 108 ? -22.094 -11.602 5.051 1 98.5 108 ASP A N 1
ATOM 833 C CA . ASP A 1 108 ? -23.172 -12.453 4.562 1 98.5 108 ASP A CA 1
ATOM 834 C C . ASP A 1 108 ? -23.625 -12.031 3.166 1 98.5 108 ASP A C 1
ATOM 836 O O . ASP A 1 108 ? -24.672 -12.469 2.682 1 98.5 108 ASP A O 1
ATOM 840 N N . ALA A 1 109 ? -22.844 -11.211 2.531 1 98.88 109 ALA A N 1
ATOM 841 C CA . ALA A 1 109 ? -23.203 -10.711 1.207 1 98.88 109 ALA A CA 1
ATOM 842 C C . ALA A 1 109 ? -22.219 -11.203 0.151 1 98.88 109 ALA A C 1
ATOM 844 O O . ALA A 1 109 ? -21 -11.195 0.368 1 98.88 109 ALA A O 1
ATOM 845 N N . THR A 1 110 ? -22.734 -11.672 -0.92 1 98.88 110 THR A N 1
ATOM 846 C CA . THR A 1 110 ? -21.953 -12.047 -2.096 1 98.88 110 THR A CA 1
ATOM 847 C C . THR A 1 110 ? -22.359 -11.203 -3.303 1 98.88 110 THR A C 1
ATOM 849 O O . THR A 1 110 ? -23.547 -11.125 -3.643 1 98.88 110 THR A O 1
ATOM 852 N N . LYS A 1 111 ? -21.422 -10.5 -3.922 1 98.88 111 LYS A N 1
ATOM 853 C CA . LYS A 1 111 ? -21.688 -9.648 -5.078 1 98.88 111 LYS A CA 1
ATOM 854 C C . LYS A 1 111 ? -20.656 -9.883 -6.184 1 98.88 111 LYS A C 1
ATOM 856 O O . LYS A 1 111 ? -19.484 -10.18 -5.902 1 98.88 111 LYS A O 1
ATOM 861 N N . PRO A 1 112 ? -21.109 -9.734 -7.457 1 98.88 112 PRO A N 1
ATOM 862 C CA . PRO A 1 112 ? -20.125 -9.773 -8.539 1 98.88 112 PRO A CA 1
ATOM 863 C C . PRO A 1 112 ? -19.219 -8.547 -8.555 1 98.88 112 PRO A C 1
ATOM 865 O O . PRO A 1 112 ? -19.672 -7.434 -8.281 1 98.88 112 PRO A O 1
ATOM 868 N N . VAL A 1 113 ? -17.922 -8.828 -8.82 1 98.75 113 VAL A N 1
ATOM 869 C CA . VAL A 1 113 ? -16.984 -7.719 -8.977 1 98.75 113 VAL A CA 1
ATOM 870 C C . VAL A 1 113 ? -16.078 -7.98 -10.18 1 98.75 113 VAL A C 1
ATOM 872 O O . VAL A 1 113 ? -15.984 -9.109 -10.664 1 98.75 113 VAL A O 1
ATOM 875 N N . THR A 1 114 ? -15.531 -6.934 -10.688 1 98.38 114 THR A N 1
ATOM 876 C CA . THR A 1 114 ? -14.531 -6.992 -11.75 1 98.38 114 THR A CA 1
ATOM 877 C C . THR A 1 114 ? -13.227 -6.34 -11.297 1 98.38 114 THR A C 1
ATOM 879 O O . THR A 1 114 ? -13.234 -5.219 -10.789 1 98.38 114 THR A O 1
ATOM 882 N N . LEU A 1 115 ? -12.203 -7.016 -11.484 1 98.56 115 LEU A N 1
ATOM 883 C CA . LEU A 1 115 ? -10.875 -6.516 -11.164 1 98.56 115 LEU A CA 1
ATOM 884 C C . LEU A 1 115 ? -10.016 -6.406 -12.422 1 98.56 115 LEU A C 1
ATOM 886 O O . LEU A 1 115 ? -10.109 -7.254 -13.312 1 98.56 115 LEU A O 1
ATOM 890 N N . ASP A 1 116 ? -9.203 -5.398 -12.5 1 98.62 116 ASP A N 1
ATOM 891 C CA . ASP A 1 116 ? -8.164 -5.285 -13.516 1 98.62 116 ASP A CA 1
ATOM 892 C C . ASP A 1 116 ? -6.914 -6.062 -13.117 1 98.62 116 ASP A C 1
ATOM 894 O O . ASP A 1 116 ? -6.469 -5.98 -11.969 1 98.62 116 ASP A O 1
ATOM 898 N N . VAL A 1 117 ? -6.348 -6.809 -14.062 1 98.31 117 VAL A N 1
ATOM 899 C CA . VAL A 1 117 ? -5.184 -7.633 -13.758 1 98.31 117 VAL A CA 1
ATOM 900 C C . VAL A 1 117 ? -4.082 -7.363 -14.781 1 98.31 117 VAL A C 1
ATOM 902 O O . VAL A 1 117 ? -4.32 -7.426 -15.992 1 98.31 117 VAL A O 1
ATOM 905 N N . GLU A 1 118 ? -2.984 -7.047 -14.312 1 97.75 118 GLU A N 1
ATOM 906 C CA . GLU A 1 118 ? -1.775 -6.996 -15.125 1 97.75 118 GLU A CA 1
ATOM 907 C C . GLU A 1 118 ? -0.908 -8.234 -14.906 1 97.75 118 GLU A C 1
ATOM 909 O O . GLU A 1 118 ? -0.565 -8.562 -13.773 1 97.75 118 GLU A O 1
ATOM 914 N N . PHE A 1 119 ? -0.628 -8.867 -16.031 1 96.75 119 PHE A N 1
ATOM 915 C CA . PHE A 1 119 ? 0.271 -10.016 -15.984 1 96.75 119 PHE A CA 1
ATOM 916 C C . PHE A 1 119 ? 1.72 -9.57 -16.156 1 96.75 119 PHE A C 1
ATOM 918 O O . PHE A 1 119 ? 2.094 -9.031 -17.188 1 96.75 119 PHE A O 1
ATOM 925 N N . GLY A 1 120 ? 2.512 -9.844 -15.172 1 95.94 120 GLY A N 1
ATOM 926 C CA . GLY A 1 120 ? 3.891 -9.375 -15.164 1 95.94 120 GLY A CA 1
ATOM 927 C C . GLY A 1 120 ? 4.84 -10.32 -15.875 1 95.94 120 GLY A C 1
ATOM 928 O O . GLY A 1 120 ? 5.98 -9.961 -16.172 1 95.94 120 GLY A O 1
ATOM 929 N N . GLY A 1 121 ? 4.348 -11.562 -16.094 1 95.12 121 GLY A N 1
ATOM 930 C CA . GLY A 1 121 ? 5.18 -12.57 -16.734 1 95.12 121 GLY A CA 1
ATOM 931 C C . GLY A 1 121 ? 5.508 -13.742 -15.836 1 95.12 121 GLY A C 1
ATOM 932 O O . GLY A 1 121 ? 4.926 -13.883 -14.758 1 95.12 121 GLY A O 1
ATOM 933 N N . THR A 1 122 ? 6.246 -14.617 -16.391 1 95.75 122 THR A N 1
ATOM 934 C CA . THR A 1 122 ? 6.766 -15.766 -15.641 1 95.75 122 THR A CA 1
ATOM 935 C C . THR A 1 122 ? 8.289 -15.711 -15.562 1 95.75 122 THR A C 1
ATOM 937 O O . THR A 1 122 ? 8.945 -15.133 -16.438 1 95.75 122 THR A O 1
ATOM 940 N N . ALA A 1 123 ? 8.844 -16.219 -14.516 1 95.81 123 ALA A N 1
ATOM 941 C CA . ALA A 1 123 ? 10.281 -16.312 -14.305 1 95.81 123 ALA A CA 1
ATOM 942 C C . ALA A 1 123 ? 10.641 -17.516 -13.438 1 95.81 123 ALA A C 1
ATOM 944 O O . ALA A 1 123 ? 9.766 -18.109 -12.797 1 95.81 123 ALA A O 1
ATOM 945 N N . GLN A 1 124 ? 11.859 -17.891 -13.523 1 94.81 124 GLN A N 1
ATOM 946 C CA . GLN A 1 124 ? 12.367 -18.922 -12.625 1 94.81 124 GLN A CA 1
ATOM 947 C C . GLN A 1 124 ? 13.156 -18.312 -11.469 1 94.81 124 GLN A C 1
ATOM 949 O O . GLN A 1 124 ? 13.984 -17.422 -11.68 1 94.81 124 GLN A O 1
ATOM 954 N N . ASP A 1 125 ? 12.836 -18.812 -10.258 1 92.88 125 ASP A N 1
ATOM 955 C CA . ASP A 1 125 ? 13.633 -18.344 -9.125 1 92.88 125 ASP A CA 1
ATOM 956 C C . ASP A 1 125 ? 14.969 -19.078 -9.055 1 92.88 125 ASP A C 1
ATOM 958 O O . ASP A 1 125 ? 15.219 -20 -9.844 1 92.88 125 ASP A O 1
ATOM 962 N N . PRO A 1 126 ? 15.867 -18.672 -8.164 1 89.44 126 PRO A N 1
ATOM 963 C CA . PRO A 1 126 ? 17.203 -19.266 -8.117 1 89.44 126 PRO A CA 1
ATOM 964 C C . PRO A 1 126 ? 17.188 -20.766 -7.809 1 89.44 126 PRO A C 1
ATOM 966 O O . PRO A 1 126 ? 18.156 -21.469 -8.094 1 89.44 126 PRO A O 1
ATOM 969 N N . TRP A 1 127 ? 16.125 -21.25 -7.254 1 92.12 127 TRP A N 1
ATOM 970 C CA . TRP A 1 127 ? 16.031 -22.656 -6.879 1 92.12 127 TRP A CA 1
ATOM 971 C C . TRP A 1 127 ? 15.352 -23.469 -7.98 1 92.12 127 TRP A C 1
ATOM 973 O O . TRP A 1 127 ? 15.102 -24.672 -7.816 1 92.12 127 TRP A O 1
ATOM 983 N N . GLY A 1 128 ? 14.859 -22.859 -9.039 1 92.19 128 GLY A N 1
ATOM 984 C CA . GLY A 1 128 ? 14.336 -23.547 -10.219 1 92.19 128 GLY A CA 1
ATOM 985 C C . GLY A 1 128 ? 12.82 -23.562 -10.273 1 92.19 128 GLY A C 1
ATOM 986 O O . GLY A 1 128 ? 12.234 -24.141 -11.188 1 92.19 128 GLY A O 1
ATOM 987 N N . ASN A 1 129 ? 12.203 -22.938 -9.312 1 95.12 129 ASN A N 1
ATOM 988 C CA . ASN A 1 129 ? 10.742 -22.891 -9.328 1 95.12 129 ASN A CA 1
ATOM 989 C C . ASN A 1 129 ? 10.227 -21.844 -10.305 1 95.12 129 ASN A C 1
ATOM 991 O O . ASN A 1 129 ? 10.789 -20.75 -10.406 1 95.12 129 ASN A O 1
ATOM 995 N N . THR A 1 130 ? 9.195 -22.219 -11.031 1 96.25 130 THR A N 1
ATOM 996 C CA . THR A 1 130 ? 8.555 -21.281 -11.945 1 96.25 130 THR A CA 1
ATOM 997 C C . THR A 1 130 ? 7.551 -20.406 -11.195 1 96.25 130 THR A C 1
ATOM 999 O O . THR A 1 130 ? 6.688 -20.906 -10.477 1 96.25 130 THR A O 1
ATOM 1002 N N . LYS A 1 131 ? 7.715 -19.125 -11.375 1 97.31 131 LYS A N 1
ATOM 1003 C CA . LYS A 1 131 ? 6.852 -18.141 -10.719 1 97.31 131 LYS A CA 1
ATOM 1004 C C . LYS A 1 131 ? 6.117 -17.281 -11.75 1 97.31 131 LYS A C 1
ATOM 1006 O O . LYS A 1 131 ? 6.609 -17.078 -12.859 1 97.31 131 LYS A O 1
ATOM 1011 N N . ALA A 1 132 ? 4.941 -16.828 -11.383 1 97.5 132 ALA A N 1
ATOM 1012 C CA . ALA A 1 132 ? 4.172 -15.875 -12.18 1 97.5 132 ALA A CA 1
ATOM 1013 C C . ALA A 1 132 ? 3.744 -14.672 -11.336 1 97.5 132 ALA A C 1
ATOM 1015 O O . ALA A 1 132 ? 3.332 -14.836 -10.188 1 97.5 132 ALA A O 1
ATOM 1016 N N . GLY A 1 133 ? 3.887 -13.523 -11.914 1 97.62 133 GLY A N 1
ATOM 1017 C CA . GLY A 1 133 ? 3.527 -12.312 -11.203 1 97.62 133 GLY A CA 1
ATOM 1018 C C . GLY A 1 133 ? 2.291 -11.633 -11.766 1 97.62 133 GLY A C 1
ATOM 1019 O O . GLY A 1 133 ? 2.092 -11.602 -12.977 1 97.62 133 GLY A O 1
ATOM 1020 N N . PHE A 1 134 ? 1.473 -11.062 -10.875 1 98.19 134 PHE A N 1
ATOM 1021 C CA . PHE A 1 134 ? 0.271 -10.328 -11.258 1 98.19 134 PHE A CA 1
ATOM 1022 C C . PHE A 1 134 ? 0.084 -9.094 -10.375 1 98.19 134 PHE A C 1
ATOM 1024 O O . PHE A 1 134 ? 0.38 -9.133 -9.18 1 98.19 134 PHE A O 1
ATOM 1031 N N . THR A 1 135 ? -0.413 -8.047 -10.922 1 98.5 135 THR A N 1
ATOM 1032 C CA . THR A 1 135 ? -0.921 -6.883 -10.203 1 98.5 135 THR A CA 1
ATOM 1033 C C . THR A 1 135 ? -2.426 -6.734 -10.406 1 98.5 135 THR A C 1
ATOM 1035 O O . THR A 1 135 ? -2.912 -6.801 -11.539 1 98.5 135 THR A O 1
ATOM 1038 N N . ILE A 1 136 ? -3.143 -6.562 -9.305 1 98.56 136 ILE A N 1
ATOM 1039 C CA . ILE A 1 136 ? -4.586 -6.406 -9.461 1 98.56 136 ILE A CA 1
ATOM 1040 C C . ILE A 1 136 ? -5.02 -5.055 -8.891 1 98.56 136 ILE A C 1
ATOM 1042 O O . ILE A 1 136 ? -4.418 -4.551 -7.941 1 98.56 136 ILE A O 1
ATOM 1046 N N . LYS A 1 137 ? -6.023 -4.527 -9.469 1 98.56 137 LYS A N 1
ATOM 1047 C CA . LYS A 1 137 ? -6.676 -3.305 -9.016 1 98.56 137 LYS A CA 1
ATOM 1048 C C . LYS A 1 137 ? -8.188 -3.381 -9.211 1 98.56 137 LYS A C 1
ATOM 1050 O O . LYS A 1 137 ? -8.664 -3.93 -10.203 1 98.56 137 LYS A O 1
ATOM 1055 N N . GLY A 1 138 ? -8.875 -2.807 -8.32 1 98.56 138 GLY A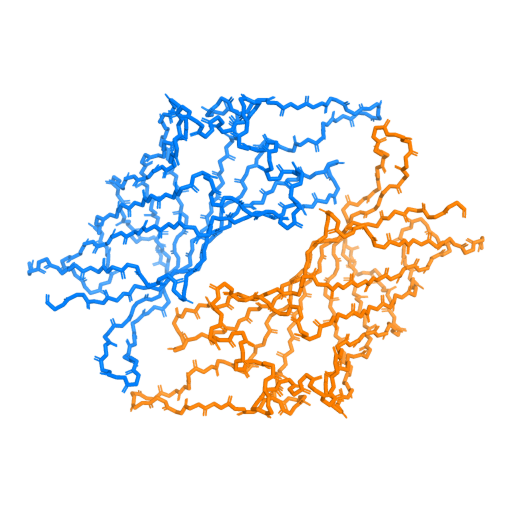 N 1
ATOM 1056 C CA . GLY A 1 138 ? -10.32 -2.703 -8.445 1 98.56 138 GLY A CA 1
ATOM 1057 C C . GLY A 1 138 ? -10.945 -1.8 -7.398 1 98.56 138 GLY A C 1
ATOM 1058 O O . GLY A 1 138 ? -10.234 -1.192 -6.594 1 98.56 138 GLY A O 1
ATOM 1059 N N . LYS A 1 139 ? -12.242 -1.706 -7.5 1 98.81 139 LYS A N 1
ATOM 1060 C CA . LYS A 1 139 ? -13.016 -0.915 -6.551 1 98.81 139 LYS A CA 1
ATOM 1061 C C . LYS A 1 139 ? -14.344 -1.591 -6.23 1 98.81 139 LYS A C 1
ATOM 1063 O O . LYS A 1 139 ? -14.961 -2.213 -7.102 1 98.81 139 LYS A O 1
ATOM 1068 N N . ILE A 1 140 ? -14.711 -1.434 -5.062 1 98.88 140 ILE A N 1
ATOM 1069 C CA . ILE A 1 140 ? -16.047 -1.843 -4.664 1 98.88 140 ILE A CA 1
ATOM 1070 C C . ILE A 1 140 ? -16.688 -0.759 -3.791 1 98.88 140 ILE A C 1
ATOM 1072 O O . ILE A 1 140 ? -16 0.163 -3.342 1 98.88 140 ILE A O 1
ATOM 1076 N N . ASN A 1 141 ? -17.984 -0.874 -3.613 1 98.81 141 ASN A N 1
ATOM 1077 C CA . ASN A 1 141 ? -18.703 -0.084 -2.627 1 98.81 141 ASN A CA 1
ATOM 1078 C C . ASN A 1 141 ? -18.969 -0.883 -1.354 1 98.81 141 ASN A C 1
ATOM 1080 O O . ASN A 1 141 ? -19.688 -1.885 -1.383 1 98.81 141 ASN A O 1
ATOM 1084 N N . ARG A 1 142 ? -18.422 -0.447 -0.261 1 98.69 142 ARG A N 1
ATOM 1085 C CA . ARG A 1 142 ? -18.5 -1.218 0.976 1 98.69 142 ARG A CA 1
ATOM 1086 C C . ARG A 1 142 ? -19.953 -1.365 1.437 1 98.69 142 ARG A C 1
ATOM 1088 O O . ARG A 1 142 ? -20.297 -2.357 2.078 1 98.69 142 ARG A O 1
ATOM 1095 N N . THR A 1 143 ? -20.797 -0.44 1.061 1 98.19 143 THR A N 1
ATOM 1096 C CA . THR A 1 143 ? -22.172 -0.514 1.512 1 98.19 143 THR A CA 1
ATOM 1097 C C . THR A 1 143 ? -22.922 -1.648 0.808 1 98.19 143 THR A C 1
ATOM 1099 O O . THR A 1 143 ? -23.922 -2.148 1.313 1 98.19 143 THR A O 1
ATOM 1102 N N . ASP A 1 144 ? -22.5 -2.025 -0.382 1 98.62 144 ASP A N 1
ATOM 1103 C CA . ASP A 1 144 ? -23.078 -3.178 -1.07 1 98.62 144 ASP A CA 1
ATOM 1104 C C . ASP A 1 144 ? -22.922 -4.449 -0.236 1 98.62 144 ASP A C 1
ATOM 1106 O O . ASP A 1 144 ? -23.656 -5.422 -0.446 1 98.62 144 ASP A O 1
ATOM 1110 N N . PHE A 1 145 ? -22.016 -4.453 0.689 1 98.75 145 PHE A N 1
ATOM 1111 C CA . PHE A 1 145 ? -21.719 -5.637 1.484 1 98.75 145 PHE A CA 1
ATOM 1112 C C . PHE A 1 145 ? -22.141 -5.438 2.934 1 98.75 145 PHE A C 1
ATOM 1114 O O . PHE A 1 145 ? -21.719 -6.176 3.82 1 98.75 145 PHE A O 1
ATOM 1121 N N . GLY A 1 146 ? -22.828 -4.441 3.18 1 98.12 146 GLY A N 1
ATOM 1122 C CA . GLY A 1 146 ? -23.406 -4.207 4.492 1 98.12 146 GLY A CA 1
ATOM 1123 C C . GLY A 1 146 ? -22.453 -3.502 5.445 1 98.12 146 GLY A C 1
ATOM 1124 O O . GLY A 1 146 ? -22.703 -3.449 6.652 1 98.12 146 GLY A O 1
ATOM 1125 N N . LEU A 1 147 ? -21.391 -3.057 4.988 1 98.56 147 LEU A N 1
ATOM 1126 C CA . LEU A 1 147 ? -20.469 -2.254 5.793 1 98.56 147 LEU A CA 1
ATOM 1127 C C . LEU A 1 147 ? -20.875 -0.781 5.758 1 98.56 147 LEU A C 1
ATOM 1129 O O . LEU A 1 147 ? -20.312 -0.003 4.977 1 98.56 147 LEU A O 1
ATOM 1133 N N . THR A 1 148 ? -21.719 -0.383 6.68 1 97.69 148 THR A N 1
ATOM 1134 C CA . THR A 1 148 ? -22.406 0.892 6.516 1 97.69 148 THR A CA 1
ATOM 1135 C C . THR A 1 148 ? -22.016 1.861 7.629 1 97.69 148 THR A C 1
ATOM 1137 O O . THR A 1 148 ? -22.453 3.018 7.629 1 97.69 148 THR A O 1
ATOM 1140 N N . TYR A 1 149 ? -21.266 1.374 8.641 1 97.62 149 TYR A N 1
ATOM 1141 C CA . TYR A 1 149 ? -20.844 2.281 9.703 1 97.62 149 TYR A CA 1
ATOM 1142 C C . TYR A 1 149 ? -20.203 3.539 9.133 1 97.62 149 TYR A C 1
ATOM 1144 O O . TYR A 1 149 ? -19.297 3.457 8.305 1 97.62 149 TYR A O 1
ATOM 1152 N N . ASN A 1 150 ? -20.703 4.672 9.586 1 96.81 150 ASN A N 1
ATOM 1153 C CA . ASN A 1 150 ? -20.156 5.957 9.164 1 96.81 150 ASN A CA 1
ATOM 1154 C C . ASN A 1 150 ? -20.562 7.082 10.102 1 96.81 150 ASN A C 1
ATOM 1156 O O . ASN A 1 150 ? -21.375 6.875 11.016 1 96.81 150 ASN A O 1
ATOM 1160 N N . ALA A 1 151 ? -19.953 8.141 10.047 1 93.31 151 ALA A N 1
ATOM 1161 C CA . ALA A 1 151 ? -20.344 9.352 10.766 1 93.31 151 ALA A CA 1
ATOM 1162 C C . ALA A 1 151 ? -20.328 10.57 9.844 1 93.31 151 ALA A C 1
ATOM 1164 O O . ALA A 1 151 ? -19.438 10.703 9 1 93.31 151 ALA A O 1
ATOM 1165 N N . ALA A 1 152 ? -21.344 11.406 9.992 1 92 152 ALA A N 1
ATOM 1166 C CA . ALA A 1 152 ? -21.344 12.68 9.281 1 92 152 ALA A CA 1
ATOM 1167 C C . ALA 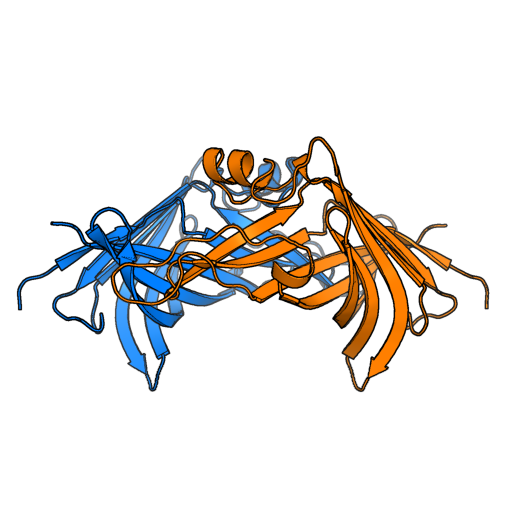A 1 152 ? -20.391 13.672 9.938 1 92 152 ALA A C 1
ATOM 1169 O O . ALA A 1 152 ? -20.266 13.695 11.164 1 92 152 ALA A O 1
ATOM 1170 N N . LEU A 1 153 ? -19.797 14.375 9.078 1 91.94 153 LEU A N 1
ATOM 1171 C CA . LEU A 1 153 ? -18.922 15.43 9.602 1 91.94 153 LEU A CA 1
ATOM 1172 C C . LEU A 1 153 ? -19.703 16.719 9.805 1 91.94 153 LEU A C 1
ATOM 1174 O O . LEU A 1 153 ? -20.641 17.016 9.055 1 91.94 153 LEU A O 1
ATOM 1178 N N . GLU A 1 154 ? -19.344 17.5 10.75 1 87.94 154 GLU A N 1
ATOM 1179 C CA . GLU A 1 154 ? -20.016 18.766 11.039 1 87.94 154 GLU A CA 1
ATOM 1180 C C . GLU A 1 154 ? -19.938 19.719 9.844 1 87.94 154 GLU A C 1
ATOM 1182 O O . GLU A 1 154 ? -20.875 20.469 9.586 1 87.94 154 GLU A O 1
ATOM 1187 N N . THR A 1 155 ? -18.859 19.766 9.117 1 85.44 155 THR A N 1
ATOM 1188 C CA . THR A 1 155 ? -18.625 20.688 8.016 1 85.44 155 THR A CA 1
ATOM 1189 C C . THR A 1 155 ? -19.203 20.141 6.715 1 85.44 155 THR A C 1
ATOM 1191 O O . THR A 1 155 ? -19.047 20.734 5.648 1 85.44 155 THR A O 1
ATOM 1194 N N . GLY A 1 156 ? -19.875 19.031 6.773 1 89 156 GLY A N 1
ATOM 1195 C CA . GLY A 1 156 ? -20.391 18.406 5.57 1 89 156 GLY A CA 1
ATOM 1196 C C . GLY A 1 156 ? -19.547 17.234 5.086 1 89 156 GLY A C 1
ATOM 1197 O O . GLY A 1 156 ? -18.328 17.266 5.211 1 89 156 GLY A O 1
ATOM 1198 N N . GLY A 1 157 ? -20.219 16.188 4.637 1 92.06 157 GLY A N 1
ATOM 1199 C CA . GLY A 1 157 ? -19.531 14.984 4.184 1 92.06 157 GLY A CA 1
ATOM 1200 C C . GLY A 1 157 ? -19.578 13.852 5.195 1 92.06 157 GLY A C 1
ATOM 1201 O O . GLY A 1 157 ? -20.469 13.812 6.047 1 92.06 157 GLY A O 1
ATOM 1202 N N . VAL A 1 158 ? -18.703 12.922 4.941 1 94.62 158 VAL A N 1
ATOM 1203 C CA . VAL A 1 158 ? -18.719 11.734 5.781 1 94.62 158 VAL A CA 1
ATOM 1204 C C . VAL A 1 158 ? -17.297 11.383 6.227 1 94.62 158 VAL A C 1
ATOM 1206 O O . VAL A 1 158 ? -16.328 11.781 5.582 1 94.62 158 VAL A O 1
ATOM 1209 N N . MET A 1 159 ? -17.188 10.703 7.309 1 95.81 159 MET A N 1
ATOM 1210 C CA . MET A 1 159 ? -15.906 10.32 7.898 1 95.81 159 MET A CA 1
ATOM 1211 C C . MET A 1 159 ? -15.164 9.328 7.004 1 95.81 159 MET A C 1
ATOM 1213 O O . MET A 1 159 ? -13.961 9.453 6.789 1 95.81 159 MET A O 1
ATOM 1217 N N . LEU A 1 160 ? -15.938 8.312 6.516 1 97.44 160 LEU A N 1
ATOM 1218 C CA . LEU A 1 160 ? -15.344 7.266 5.695 1 97.44 160 LEU A CA 1
ATOM 1219 C C . LEU A 1 160 ? -15.969 7.242 4.305 1 97.44 160 LEU A C 1
ATOM 1221 O O . LEU A 1 160 ? -17.203 7.238 4.172 1 97.44 160 LEU A O 1
ATOM 1225 N N . GLY A 1 161 ? -15.148 7.254 3.295 1 97.75 161 GLY A N 1
ATOM 1226 C CA . GLY A 1 161 ? -15.672 7.027 1.956 1 97.75 161 GLY A CA 1
ATOM 1227 C C . GLY A 1 161 ? -16.344 5.68 1.798 1 97.75 161 GLY A C 1
ATOM 1228 O O . GLY A 1 161 ? -16.047 4.738 2.533 1 97.75 161 GLY A O 1
ATOM 1229 N N . GLU A 1 162 ? -17.219 5.617 0.805 1 98.25 162 GLU A N 1
ATOM 1230 C CA . GLU A 1 162 ? -17.891 4.348 0.539 1 98.25 162 GLU A CA 1
ATOM 1231 C C . GLU A 1 162 ? -17.062 3.479 -0.404 1 98.25 162 GLU A C 1
ATOM 1233 O O . GLU A 1 162 ? -17.125 2.248 -0.332 1 98.25 162 GLU A O 1
ATOM 1238 N N . GLU A 1 163 ? -16.406 4.156 -1.296 1 98.75 163 GLU A N 1
ATOM 1239 C CA . GLU A 1 163 ? -15.555 3.434 -2.236 1 98.75 163 GLU A CA 1
ATOM 1240 C C . GLU A 1 163 ? -14.344 2.826 -1.534 1 98.75 163 GLU A C 1
ATOM 1242 O O . GLU A 1 163 ? -13.656 3.51 -0.774 1 98.75 163 GLU A O 1
ATOM 1247 N N . VAL A 1 164 ? -14.117 1.535 -1.72 1 98.88 164 VAL A N 1
ATOM 1248 C CA . VAL A 1 164 ? -12.93 0.816 -1.272 1 98.88 164 VAL A CA 1
ATOM 1249 C C . VAL A 1 164 ? -12.086 0.41 -2.479 1 98.88 164 VAL A C 1
ATOM 1251 O O . VAL A 1 164 ? -12.562 -0.312 -3.359 1 98.88 164 VAL A O 1
ATOM 1254 N N . ARG A 1 165 ? -10.93 0.904 -2.52 1 98.88 165 ARG A N 1
ATOM 1255 C CA . ARG A 1 165 ? -10 0.449 -3.551 1 98.88 165 ARG A CA 1
ATOM 1256 C C . ARG A 1 165 ? -9.289 -0.831 -3.123 1 98.88 165 ARG A C 1
ATOM 1258 O O . ARG A 1 165 ? -8.906 -0.975 -1.96 1 98.88 165 ARG A O 1
ATOM 1265 N N . ILE A 1 166 ? -9.172 -1.725 -4.016 1 98.88 166 ILE A N 1
ATOM 1266 C CA . ILE A 1 166 ? -8.461 -2.984 -3.824 1 98.88 166 ILE A CA 1
ATOM 1267 C C . ILE A 1 166 ? -7.184 -2.99 -4.656 1 98.88 166 ILE A C 1
ATOM 1269 O O . ILE A 1 166 ? -7.211 -2.695 -5.852 1 98.88 166 ILE A O 1
ATOM 1273 N N . LEU A 1 167 ? -6.121 -3.266 -4.004 1 98.75 167 LEU A N 1
ATOM 1274 C CA . LEU A 1 167 ? -4.824 -3.381 -4.668 1 98.75 167 LEU A CA 1
ATOM 1275 C C . LEU A 1 167 ? -4.117 -4.668 -4.258 1 98.75 167 LEU A C 1
ATOM 1277 O O . LEU A 1 167 ? -4.125 -5.039 -3.082 1 98.75 167 LEU A O 1
ATOM 1281 N N . GLY A 1 168 ? -3.496 -5.281 -5.23 1 98.56 168 GLY A N 1
ATOM 1282 C CA . GLY A 1 168 ? -2.766 -6.496 -4.918 1 98.56 168 GLY A CA 1
ATOM 1283 C C . GLY A 1 168 ? -1.523 -6.684 -5.77 1 98.56 168 GLY A C 1
ATOM 1284 O O . GLY A 1 168 ? -1.545 -6.418 -6.973 1 98.56 168 GLY A O 1
ATOM 1285 N N . GLU A 1 169 ? -0.464 -7.027 -5.184 1 98.81 169 GLU A N 1
ATOM 1286 C CA . GLU A 1 169 ? 0.742 -7.582 -5.793 1 98.81 169 GLU A CA 1
ATOM 1287 C C . GLU A 1 169 ? 0.885 -9.07 -5.477 1 98.81 169 GLU A C 1
ATOM 1289 O O . GLU A 1 169 ? 1.054 -9.445 -4.316 1 98.81 169 GLU A O 1
ATOM 1294 N N . LEU A 1 170 ? 0.834 -9.875 -6.527 1 98.75 170 LEU A N 1
ATOM 1295 C CA . LEU A 1 170 ? 0.69 -11.305 -6.285 1 98.75 170 LEU A CA 1
ATOM 1296 C C . LEU A 1 170 ? 1.733 -12.102 -7.066 1 98.75 170 LEU A C 1
ATOM 1298 O O . LEU A 1 170 ? 1.948 -11.844 -8.258 1 98.75 170 LEU A O 1
ATOM 1302 N N . GLN A 1 171 ? 2.371 -12.992 -6.414 1 98.62 171 GLN A N 1
ATOM 1303 C CA . GLN A 1 171 ? 3.256 -13.969 -7.047 1 98.62 171 GLN A CA 1
ATOM 1304 C C . GLN A 1 171 ? 2.791 -15.398 -6.77 1 98.62 171 GLN A C 1
ATOM 1306 O O . GLN A 1 171 ? 2.461 -15.734 -5.633 1 98.62 171 GLN A O 1
ATOM 1311 N N . PHE A 1 172 ? 2.689 -16.125 -7.82 1 98.5 172 PHE A N 1
ATOM 1312 C CA . PHE A 1 172 ? 2.287 -17.531 -7.719 1 98.5 172 PHE A CA 1
ATOM 1313 C C . PHE A 1 172 ? 3.447 -18.453 -8.07 1 98.5 172 PHE A C 1
ATOM 1315 O O . PHE A 1 172 ? 4.336 -18.062 -8.844 1 98.5 172 PHE A O 1
ATOM 1322 N N . ALA A 1 173 ? 3.385 -19.578 -7.516 1 98.12 173 ALA A N 1
ATOM 1323 C CA . ALA A 1 173 ? 4.328 -20.656 -7.836 1 98.12 173 ALA A CA 1
ATOM 1324 C C . ALA A 1 173 ? 3.637 -21.797 -8.562 1 98.12 173 ALA A C 1
ATOM 1326 O O . ALA A 1 173 ? 2.596 -22.281 -8.117 1 98.12 173 ALA A O 1
ATOM 1327 N N . LYS A 1 174 ? 4.234 -22.219 -9.641 1 97.5 174 LYS A N 1
ATOM 1328 C CA . LYS A 1 174 ? 3.725 -23.375 -10.383 1 97.5 174 LYS A CA 1
ATOM 1329 C C . LYS A 1 174 ? 3.889 -24.656 -9.578 1 97.5 174 LYS A C 1
ATOM 1331 O O . LYS A 1 174 ? 4.965 -24.922 -9.031 1 97.5 174 LYS A O 1
ATOM 1336 N N . GLN A 1 175 ? 2.758 -25.281 -9.492 1 96 175 GLN A N 1
ATOM 1337 C CA . GLN A 1 175 ? 2.834 -26.547 -8.781 1 96 175 GLN A CA 1
ATOM 1338 C C . GLN A 1 175 ? 3.236 -27.688 -9.727 1 96 175 GLN A C 1
ATOM 1340 O O . GLN A 1 175 ? 2.91 -27.656 -10.914 1 96 175 GLN A O 1
ATOM 1345 N N . ALA A 1 176 ? 4.09 -28.656 -9.273 1 80.88 176 ALA A N 1
ATOM 1346 C CA . ALA A 1 176 ? 4.559 -29.812 -10.039 1 80.88 176 ALA A CA 1
ATOM 1347 C C . ALA A 1 176 ? 3.393 -30.703 -10.445 1 80.88 176 ALA A C 1
ATOM 1349 O O . ALA A 1 176 ? 2.357 -30.734 -9.773 1 80.88 176 ALA A O 1
ATOM 1350 N N . MET B 1 1 ? 2.748 36.25 6.52 1 67.25 1 MET B N 1
ATOM 1351 C CA . MET B 1 1 ? 1.753 35.688 7.422 1 67.25 1 MET B CA 1
ATOM 1352 C C . MET B 1 1 ? 2.414 34.781 8.461 1 67.25 1 MET B C 1
ATOM 1354 O O . MET B 1 1 ? 3.549 34.344 8.273 1 67.25 1 MET B O 1
ATOM 1358 N N . ALA B 1 2 ? 1.738 34.562 9.633 1 85.12 2 ALA B N 1
ATOM 1359 C CA . ALA B 1 2 ? 2.332 33.781 10.719 1 85.12 2 ALA B CA 1
ATOM 1360 C C . ALA B 1 2 ? 2.584 32.344 10.289 1 85.12 2 ALA B C 1
ATOM 1362 O O . ALA B 1 2 ? 1.802 31.781 9.523 1 85.12 2 ALA B O 1
ATOM 1363 N N . THR B 1 3 ? 3.715 31.844 10.562 1 92.88 3 THR B N 1
ATOM 1364 C CA . THR B 1 3 ? 4.094 30.469 10.273 1 92.88 3 THR B CA 1
ATOM 1365 C C . THR B 1 3 ? 3.258 29.5 11.102 1 92.88 3 THR B C 1
ATOM 1367 O O . THR B 1 3 ? 3.113 29.672 12.312 1 92.88 3 THR B O 1
ATOM 1370 N N . THR B 1 4 ? 2.637 28.672 10.414 1 96.5 4 THR B N 1
ATOM 1371 C CA . THR B 1 4 ? 1.858 27.625 11.062 1 96.5 4 THR B CA 1
ATOM 1372 C C . THR B 1 4 ? 2.592 26.281 10.992 1 96.5 4 THR B C 1
ATOM 1374 O O . THR B 1 4 ? 3.16 25.938 9.961 1 96.5 4 THR B O 1
ATOM 1377 N N . LYS B 1 5 ? 2.578 25.594 12.109 1 97.94 5 LYS B N 1
ATOM 1378 C CA . LYS B 1 5 ? 3.211 24.281 12.18 1 97.94 5 LYS B CA 1
ATOM 1379 C C . LYS B 1 5 ? 2.172 23.156 12.094 1 97.94 5 LYS B C 1
ATOM 1381 O O . LYS B 1 5 ? 1.105 23.25 12.703 1 97.94 5 LYS B O 1
ATOM 1386 N N . TRP B 1 6 ? 2.525 22.203 11.344 1 98.38 6 TRP B N 1
ATOM 1387 C CA . TRP B 1 6 ? 1.743 20.984 11.219 1 98.38 6 TRP B CA 1
ATOM 1388 C C . TRP B 1 6 ? 2.59 19.766 11.555 1 98.38 6 TRP B C 1
ATOM 1390 O O . TRP B 1 6 ? 3.756 19.672 11.164 1 98.38 6 TRP B O 1
ATOM 1400 N N . VAL B 1 7 ? 1.944 18.781 12.266 1 98.44 7 VAL B N 1
ATOM 1401 C CA . VAL B 1 7 ? 2.664 17.562 12.625 1 98.44 7 VAL B CA 1
ATOM 1402 C C . VAL B 1 7 ? 1.943 16.344 12.047 1 98.44 7 VAL B C 1
ATOM 1404 O O . VAL B 1 7 ? 0.712 16.312 12 1 98.44 7 VAL B O 1
ATOM 1407 N N . LEU B 1 8 ? 2.711 15.422 11.734 1 98.62 8 LEU B N 1
ATOM 1408 C CA . LEU B 1 8 ? 2.158 14.203 11.148 1 98.62 8 LEU B CA 1
ATOM 1409 C C . LEU B 1 8 ? 1.326 13.445 12.18 1 98.62 8 LEU B C 1
ATOM 1411 O O . LEU B 1 8 ? 1.734 13.305 13.336 1 98.62 8 LEU B O 1
ATOM 1415 N N . ASP B 1 9 ? 0.17 13.016 11.742 1 97.75 9 ASP B N 1
ATOM 1416 C CA . ASP B 1 9 ? -0.658 12.062 12.477 1 97.75 9 ASP B CA 1
ATOM 1417 C C . ASP B 1 9 ? -0.34 10.625 12.07 1 97.75 9 ASP B C 1
ATOM 1419 O O . ASP B 1 9 ? -0.806 10.156 11.031 1 97.75 9 ASP B O 1
ATOM 1423 N N . PRO B 1 10 ? 0.393 9.891 12.805 1 96.75 10 PRO B N 1
ATOM 1424 C CA . PRO B 1 10 ? 0.852 8.57 12.375 1 96.75 10 PRO B CA 1
ATOM 1425 C C . PRO B 1 10 ? -0.296 7.578 12.188 1 96.75 10 PRO B C 1
ATOM 1427 O O . PRO B 1 10 ? -0.209 6.68 11.344 1 96.75 10 PRO B O 1
ATOM 1430 N N . ALA B 1 11 ? -1.342 7.711 12.898 1 96.12 11 ALA B N 1
ATOM 1431 C CA . ALA B 1 11 ? -2.465 6.781 12.82 1 96.12 11 ALA B CA 1
ATOM 1432 C C . ALA B 1 11 ? -3.15 6.859 11.461 1 96.12 11 ALA B C 1
ATOM 1434 O O . ALA B 1 11 ? -3.85 5.93 11.055 1 96.12 11 ALA B O 1
ATOM 1435 N N . HIS B 1 12 ? -2.996 7.953 10.797 1 97.88 12 HIS B N 1
ATOM 1436 C CA . HIS B 1 12 ? -3.643 8.172 9.508 1 97.88 12 HIS B CA 1
ATOM 1437 C C . HIS B 1 12 ? -2.613 8.438 8.414 1 97.88 12 HIS B C 1
ATOM 1439 O O . HIS B 1 12 ? -2.875 9.203 7.488 1 97.88 12 HIS B O 1
ATOM 1445 N N . SER B 1 13 ? -1.481 7.863 8.625 1 98.56 13 SER B N 1
ATOM 1446 C CA . SER B 1 13 ? -0.416 8.055 7.648 1 98.56 13 SER B CA 1
ATOM 1447 C C . SER B 1 13 ? 0.315 6.742 7.367 1 98.56 13 SER B C 1
ATOM 1449 O O . SER B 1 13 ? 0.436 5.891 8.25 1 98.56 13 SER B O 1
ATOM 1451 N N . GLU B 1 14 ? 0.761 6.609 6.207 1 98.25 14 GLU B N 1
ATOM 1452 C CA . GLU B 1 14 ? 1.611 5.484 5.828 1 98.25 14 GLU B CA 1
ATOM 1453 C C . GLU B 1 14 ? 2.674 5.91 4.816 1 98.25 14 GLU B C 1
ATOM 1455 O O . GLU B 1 14 ? 2.445 6.816 4.012 1 98.25 14 GLU B O 1
ATOM 1460 N N . LEU B 1 15 ? 3.766 5.305 4.844 1 98.5 15 LEU B N 1
ATOM 1461 C CA . LEU B 1 15 ? 4.875 5.434 3.906 1 98.5 15 LEU B CA 1
ATOM 1462 C C . LEU B 1 15 ? 5.336 4.066 3.416 1 98.5 15 LEU B C 1
ATOM 1464 O O . LEU B 1 15 ? 5.758 3.227 4.215 1 98.5 15 LEU B O 1
ATOM 1468 N N . GLN B 1 16 ? 5.266 3.922 2.104 1 98.75 16 GLN B N 1
ATOM 1469 C CA . GLN B 1 16 ? 5.602 2.627 1.521 1 98.75 16 GLN B CA 1
ATOM 1470 C C . GLN B 1 16 ? 6.695 2.766 0.466 1 98.75 16 GLN B C 1
ATOM 1472 O O . GLN B 1 16 ? 6.918 3.854 -0.066 1 98.75 16 GLN B O 1
ATOM 1477 N N . PHE B 1 17 ? 7.379 1.687 0.236 1 98.88 17 PHE B N 1
ATOM 1478 C CA . PHE B 1 17 ? 8.25 1.529 -0.919 1 98.88 17 PHE B CA 1
ATOM 1479 C C . PHE B 1 17 ? 7.945 0.232 -1.658 1 98.88 17 PHE B C 1
ATOM 1481 O O . PHE B 1 17 ? 7.5 -0.743 -1.052 1 98.88 17 PHE B O 1
ATOM 1488 N N . LYS B 1 18 ? 8.164 0.247 -2.928 1 98.81 18 LYS B N 1
ATOM 1489 C CA . LYS B 1 18 ? 7.906 -0.899 -3.795 1 98.81 18 LYS B CA 1
ATOM 1490 C C . LYS B 1 18 ? 9.109 -1.187 -4.695 1 98.81 18 LYS B C 1
ATOM 1492 O O . LYS B 1 18 ? 9.703 -0.265 -5.254 1 98.81 18 LYS B O 1
ATOM 1497 N N . VAL B 1 19 ? 9.438 -2.398 -4.801 1 98.69 19 VAL B N 1
ATOM 1498 C CA . VAL B 1 19 ? 10.562 -2.846 -5.613 1 98.69 19 VAL B CA 1
ATOM 1499 C C . VAL B 1 19 ? 10.141 -4.039 -6.469 1 98.69 19 VAL B C 1
ATOM 1501 O O . VAL B 1 19 ? 9.453 -4.941 -5.988 1 98.69 19 VAL B O 1
ATOM 1504 N N . LYS B 1 20 ? 10.555 -4.008 -7.68 1 98.06 20 LYS B N 1
ATOM 1505 C CA . LYS B 1 20 ? 10.32 -5.172 -8.531 1 98.06 20 LYS B CA 1
ATOM 1506 C C . LYS B 1 20 ? 11.141 -6.371 -8.062 1 98.06 20 LYS B C 1
ATOM 1508 O O . LYS B 1 20 ? 12.312 -6.223 -7.699 1 98.06 20 LYS B O 1
ATOM 1513 N N . HIS B 1 21 ? 10.516 -7.527 -8.102 1 97.75 21 HIS B N 1
ATOM 1514 C CA . HIS B 1 21 ? 11.133 -8.805 -7.742 1 97.75 21 HIS B CA 1
ATOM 1515 C C . HIS B 1 21 ? 11.117 -9.773 -8.914 1 97.75 21 HIS B C 1
ATOM 1517 O O . HIS B 1 21 ? 10.086 -9.938 -9.578 1 97.75 21 HIS B O 1
ATOM 1523 N N . LEU B 1 22 ? 12.188 -10.445 -9.258 1 96.38 22 LEU B N 1
ATOM 1524 C CA . LEU B 1 22 ? 12.359 -11.398 -10.352 1 96.38 22 LEU B CA 1
ATOM 1525 C C . LEU B 1 22 ? 11.953 -10.781 -11.688 1 96.38 22 LEU B C 1
ATOM 1527 O O . LEU B 1 22 ? 11.68 -11.5 -12.648 1 96.38 22 LEU B O 1
ATOM 1531 N N . MET B 1 23 ? 11.664 -9.492 -11.625 1 95.38 23 MET B N 1
ATOM 1532 C CA . MET B 1 23 ? 11.266 -8.703 -12.781 1 95.38 23 MET B CA 1
ATOM 1533 C C . MET B 1 23 ? 9.781 -8.883 -13.086 1 95.38 23 MET B C 1
ATOM 1535 O O . MET B 1 23 ? 9.242 -8.211 -13.961 1 95.38 23 MET B O 1
ATOM 1539 N N . ILE B 1 24 ? 9.078 -9.656 -12.328 1 96.62 24 ILE B N 1
ATOM 1540 C CA . ILE B 1 24 ? 7.73 -10.008 -12.758 1 96.62 24 ILE B CA 1
ATOM 1541 C C . ILE B 1 24 ? 6.727 -9.602 -11.688 1 96.62 24 ILE B C 1
ATOM 1543 O O . ILE B 1 24 ? 5.52 -9.555 -11.938 1 96.62 24 ILE B O 1
ATOM 1547 N N . SER B 1 25 ? 7.172 -9.414 -10.484 1 97.56 25 SER B N 1
ATOM 1548 C CA . SER B 1 25 ? 6.289 -9.078 -9.375 1 97.56 25 SER B CA 1
ATOM 1549 C C . SER B 1 25 ? 6.824 -7.898 -8.578 1 97.56 25 SER B C 1
ATOM 1551 O O . SER B 1 25 ? 7.891 -7.363 -8.891 1 97.56 25 SER B O 1
ATOM 1553 N N . THR B 1 26 ? 6.023 -7.434 -7.664 1 98.62 26 THR B N 1
ATOM 1554 C CA . THR B 1 26 ? 6.387 -6.293 -6.828 1 98.62 26 THR B CA 1
ATOM 1555 C C . THR B 1 26 ? 6.32 -6.668 -5.352 1 98.62 26 THR B C 1
ATOM 1557 O O . THR B 1 26 ? 5.363 -7.305 -4.906 1 98.62 26 THR B O 1
ATOM 1560 N N . VAL B 1 27 ? 7.316 -6.332 -4.66 1 98.38 27 VAL B N 1
ATOM 1561 C CA . VAL B 1 27 ? 7.312 -6.441 -3.205 1 98.38 27 VAL B CA 1
ATOM 1562 C C . VAL B 1 27 ? 7.109 -5.062 -2.584 1 98.38 27 VAL B C 1
ATOM 1564 O O . VAL B 1 27 ? 7.738 -4.09 -3.002 1 98.38 27 VAL B O 1
ATOM 1567 N N . THR B 1 28 ? 6.203 -5.016 -1.642 1 98.56 28 THR B N 1
ATOM 1568 C CA . THR B 1 28 ? 5.898 -3.775 -0.937 1 98.56 28 THR B CA 1
ATOM 1569 C C . THR B 1 28 ? 6.453 -3.812 0.484 1 98.56 28 THR B C 1
ATOM 1571 O O . THR B 1 28 ? 6.348 -4.828 1.172 1 98.56 28 THR B O 1
ATOM 1574 N N . GLY B 1 29 ? 7.086 -2.727 0.885 1 98.44 29 GLY B N 1
ATOM 1575 C CA . GLY B 1 29 ? 7.473 -2.498 2.268 1 98.44 29 GLY B CA 1
ATOM 1576 C C . GLY B 1 29 ?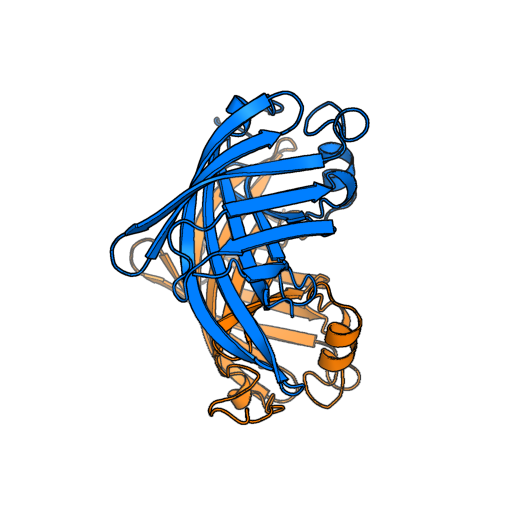 6.965 -1.178 2.818 1 98.44 29 GLY B C 1
ATOM 1577 O O . GLY B 1 29 ? 6.52 -0.314 2.061 1 98.44 29 GLY B O 1
ATOM 1578 N N . SER B 1 30 ? 6.996 -1.081 4.078 1 98.62 30 SER B N 1
ATOM 1579 C CA . SER B 1 30 ? 6.621 0.153 4.762 1 98.62 30 SER B CA 1
ATOM 1580 C C . SER B 1 30 ? 7.574 0.463 5.91 1 98.62 30 SER B C 1
ATOM 1582 O O . SER B 1 30 ? 8.344 -0.4 6.332 1 98.62 30 SER B O 1
ATOM 1584 N N . PHE B 1 31 ? 7.617 1.724 6.297 1 98.62 31 PHE B N 1
ATOM 1585 C CA . PHE B 1 31 ? 8.164 2.111 7.594 1 98.62 31 PHE B CA 1
ATOM 1586 C C . PHE B 1 31 ? 7.051 2.281 8.625 1 98.62 31 PHE B C 1
ATOM 1588 O O . PHE B 1 31 ? 6.137 3.09 8.43 1 98.62 31 PHE B O 1
ATOM 1595 N N . ASN B 1 32 ? 7.172 1.596 9.742 1 98 32 ASN B N 1
ATOM 1596 C CA . ASN B 1 32 ? 6.113 1.639 10.742 1 98 32 ASN B CA 1
ATOM 1597 C C . ASN B 1 32 ? 6.359 2.736 11.773 1 98 32 ASN B C 1
ATOM 1599 O O . ASN B 1 32 ? 5.461 3.086 12.539 1 98 32 ASN B O 1
ATOM 1603 N N . GLU B 1 33 ? 7.574 3.221 11.812 1 98.38 33 GLU B N 1
ATOM 1604 C CA . GLU B 1 33 ? 7.922 4.336 12.695 1 98.38 33 GLU B CA 1
ATOM 1605 C C . GLU B 1 33 ? 8.531 5.488 11.906 1 98.38 33 GLU B C 1
ATOM 1607 O O . GLU B 1 33 ? 9.672 5.391 11.43 1 98.38 33 GLU B O 1
ATOM 1612 N N . PHE B 1 34 ? 7.785 6.551 11.812 1 98.5 34 PHE B N 1
ATOM 1613 C CA . PHE B 1 34 ? 8.273 7.727 11.102 1 98.5 34 PHE B CA 1
ATOM 1614 C C . PHE B 1 34 ? 7.547 8.984 11.578 1 98.5 34 PHE B C 1
ATOM 1616 O O . PHE B 1 34 ? 6.508 8.891 12.242 1 98.5 34 PHE B O 1
ATOM 1623 N N . SER B 1 35 ? 8.156 10.062 11.297 1 98.56 35 SER B N 1
ATOM 1624 C CA . SER B 1 35 ? 7.629 11.383 11.633 1 98.56 35 SER B CA 1
ATOM 1625 C C . SER B 1 35 ? 7.898 12.383 10.523 1 98.56 35 SER B C 1
ATOM 1627 O O . SER B 1 35 ? 8.773 12.164 9.68 1 98.56 35 SER B O 1
ATOM 1629 N N . ALA B 1 36 ? 7.07 13.367 10.539 1 98.62 36 ALA B N 1
ATOM 1630 C CA . ALA B 1 36 ? 7.242 14.484 9.609 1 98.62 36 ALA B CA 1
ATOM 1631 C C . ALA B 1 36 ? 6.688 15.781 10.195 1 98.62 36 ALA B C 1
ATOM 1633 O O . ALA B 1 36 ? 5.781 15.75 11.031 1 98.62 36 ALA B O 1
ATOM 1634 N N . GLU B 1 37 ? 7.273 16.781 9.766 1 98.19 37 GLU B N 1
ATOM 1635 C CA . GLU B 1 37 ? 6.824 18.125 10.125 1 98.19 37 GLU B CA 1
ATOM 1636 C C . GLU B 1 37 ? 6.688 19.016 8.883 1 98.19 37 GLU B C 1
ATOM 1638 O O . GLU B 1 37 ? 7.488 18.906 7.953 1 98.19 37 GLU B O 1
ATOM 1643 N N . LEU B 1 38 ? 5.707 19.828 8.953 1 98.19 38 LEU B N 1
ATOM 1644 C CA . LEU B 1 38 ? 5.398 20.781 7.887 1 98.19 38 LEU B CA 1
ATOM 1645 C C . LEU B 1 38 ? 5.164 22.172 8.453 1 98.19 38 LEU B C 1
ATOM 1647 O O . LEU B 1 38 ? 4.406 22.344 9.406 1 98.19 38 LEU B O 1
ATOM 1651 N N . GLU B 1 39 ? 5.891 23.109 7.945 1 98.12 39 GLU B N 1
ATOM 1652 C CA . GLU B 1 39 ? 5.695 24.516 8.281 1 98.12 39 GLU B CA 1
ATOM 1653 C C . GLU B 1 39 ? 5.281 25.328 7.059 1 98.12 39 GLU B C 1
ATOM 1655 O O . GLU B 1 39 ? 5.891 25.203 5.992 1 98.12 39 GLU B O 1
ATOM 1660 N N . THR B 1 40 ? 4.297 26.094 7.246 1 96.75 40 THR B N 1
ATOM 1661 C CA . THR B 1 40 ? 3.803 26.891 6.129 1 96.75 40 THR B CA 1
ATOM 1662 C C . THR B 1 40 ? 3.303 28.25 6.613 1 96.75 40 THR B C 1
ATOM 1664 O O . THR B 1 40 ? 2.896 28.391 7.77 1 96.75 40 THR B O 1
ATOM 1667 N N . ASP B 1 41 ? 3.307 29.219 5.723 1 93.69 41 ASP B N 1
ATOM 1668 C CA . ASP B 1 41 ? 2.781 30.547 6.047 1 93.69 41 ASP B CA 1
ATOM 1669 C C . ASP B 1 41 ? 1.526 30.859 5.23 1 93.69 41 ASP B C 1
ATOM 1671 O O . ASP B 1 41 ? 1.067 32 5.195 1 93.69 41 ASP B O 1
ATOM 1675 N N . ASN B 1 42 ? 1.098 29.844 4.539 1 89.81 42 ASN B N 1
ATOM 1676 C CA . ASN B 1 42 ? -0.1 30.062 3.734 1 89.81 42 ASN B CA 1
ATOM 1677 C C . ASN B 1 42 ? -1.04 28.859 3.799 1 89.81 42 ASN B C 1
ATOM 1679 O O . ASN B 1 42 ? -0.685 27.812 4.348 1 89.81 42 ASN B O 1
ATOM 1683 N N . GLU B 1 43 ? -2.199 29.031 3.146 1 86.44 43 GLU B N 1
ATOM 1684 C CA . GLU B 1 43 ? -3.258 28.031 3.285 1 86.44 43 GLU B CA 1
ATOM 1685 C C . GLU B 1 43 ? -3.123 26.938 2.234 1 86.44 43 GLU B C 1
ATOM 1687 O O . GLU B 1 43 ? -3.68 25.844 2.393 1 86.44 43 GLU B O 1
ATOM 1692 N N . ASP B 1 44 ? -2.393 27.203 1.232 1 89.5 44 ASP B N 1
ATOM 1693 C CA . ASP B 1 44 ? -2.305 26.203 0.18 1 89.5 44 ASP B CA 1
ATOM 1694 C C . ASP B 1 44 ? -0.985 25.438 0.263 1 89.5 44 ASP B C 1
ATOM 1696 O O . ASP B 1 44 ? -0.696 24.594 -0.59 1 89.5 44 ASP B O 1
ATOM 1700 N N . PHE B 1 45 ? -0.127 25.719 1.174 1 93.94 45 PHE B N 1
ATOM 1701 C CA . PHE B 1 45 ? 1.072 24.984 1.571 1 93.94 45 PHE B CA 1
ATOM 1702 C C . PHE B 1 45 ? 2.213 25.25 0.595 1 93.94 45 PHE B C 1
ATOM 1704 O O . PHE B 1 45 ? 3.281 24.656 0.705 1 93.94 45 PHE B O 1
ATOM 1711 N N . GLU B 1 46 ? 1.994 26.109 -0.373 1 94.31 46 GLU B N 1
ATOM 1712 C CA . GLU B 1 46 ? 3.111 26.453 -1.25 1 94.31 46 GLU B CA 1
ATOM 1713 C C . GLU B 1 46 ? 4.277 27.031 -0.459 1 94.31 46 GLU B C 1
ATOM 1715 O O . GLU B 1 46 ? 4.074 27.844 0.452 1 94.31 46 GLU B O 1
ATOM 1720 N N . HIS B 1 47 ? 5.48 26.578 -0.779 1 94.88 47 HIS B N 1
ATOM 1721 C CA . HIS B 1 47 ? 6.738 27.031 -0.193 1 94.88 47 HIS B CA 1
ATOM 1722 C C . HIS B 1 47 ? 6.895 26.516 1.233 1 94.88 47 HIS B C 1
ATOM 1724 O O . HIS B 1 47 ? 7.723 27.016 1.992 1 94.88 47 HIS B O 1
ATOM 1730 N N . SER B 1 48 ? 6.129 25.562 1.516 1 96.69 48 SER B N 1
ATOM 1731 C CA . SER B 1 48 ? 6.258 24.953 2.834 1 96.69 48 SER B CA 1
ATOM 1732 C C . SER B 1 48 ? 7.637 24.328 3.023 1 96.69 48 SER B C 1
ATOM 1734 O O . SER B 1 48 ? 8.297 23.953 2.049 1 96.69 48 SER B O 1
ATOM 1736 N N . ILE B 1 49 ? 7.98 24.312 4.285 1 98.19 49 ILE B N 1
ATOM 1737 C CA . ILE B 1 49 ? 9.172 23.578 4.695 1 98.19 49 ILE B CA 1
ATOM 1738 C C . ILE B 1 49 ? 8.773 22.234 5.305 1 98.19 49 ILE B C 1
ATOM 1740 O O . ILE B 1 49 ? 7.957 22.188 6.227 1 98.19 49 ILE B O 1
ATOM 1744 N N . VAL B 1 50 ? 9.383 21.203 4.805 1 98.56 50 VAL B N 1
ATOM 1745 C CA . VAL B 1 50 ? 9.008 19.859 5.207 1 98.56 50 VAL B CA 1
ATOM 1746 C C . VAL B 1 50 ? 10.25 19.078 5.656 1 98.56 50 VAL B C 1
ATOM 1748 O O . VAL B 1 50 ? 11.305 19.172 5.016 1 98.56 50 VAL B O 1
ATOM 1751 N N . SER B 1 51 ? 10.141 18.391 6.707 1 98.75 51 SER B N 1
ATOM 1752 C CA . SER B 1 51 ? 11.148 17.438 7.164 1 98.75 51 SER B CA 1
ATOM 1753 C C . SER B 1 51 ? 10.523 16.078 7.48 1 98.75 51 SER B C 1
ATOM 1755 O O . SER B 1 51 ? 9.352 16 7.871 1 98.75 51 SER B O 1
ATOM 1757 N N . PHE B 1 52 ? 11.281 15.039 7.312 1 98.81 52 PHE B N 1
ATOM 1758 C CA . PHE B 1 52 ? 10.82 13.672 7.496 1 98.81 52 PHE B CA 1
ATOM 1759 C C . PHE B 1 52 ? 11.938 12.797 8.062 1 98.81 52 PHE B C 1
ATOM 1761 O O . PHE B 1 52 ? 13.109 12.992 7.738 1 98.81 52 PHE B O 1
ATOM 1768 N N . LYS B 1 53 ? 11.562 11.867 8.867 1 98.88 53 LYS B N 1
ATOM 1769 C CA . LYS B 1 53 ? 12.469 10.852 9.391 1 98.88 53 LYS B CA 1
ATOM 1770 C C . LYS B 1 53 ? 11.742 9.531 9.625 1 98.88 53 LYS B C 1
ATOM 1772 O O . LYS B 1 53 ? 10.625 9.508 10.141 1 98.88 53 LYS B O 1
ATOM 1777 N N . ALA B 1 54 ? 12.414 8.438 9.281 1 98.81 54 ALA B N 1
ATOM 1778 C CA . ALA B 1 54 ? 11.883 7.098 9.516 1 98.81 54 ALA B CA 1
ATOM 1779 C C . ALA B 1 54 ? 12.945 6.176 10.102 1 98.81 54 ALA B C 1
ATOM 1781 O O . ALA B 1 54 ? 14.109 6.219 9.695 1 98.81 54 ALA B O 1
ATOM 1782 N N . GLY B 1 55 ? 12.539 5.395 11.055 1 98.88 55 GLY B N 1
ATOM 1783 C CA . GLY B 1 55 ? 13.453 4.418 11.617 1 98.88 55 GLY B CA 1
ATOM 1784 C C . GLY B 1 55 ? 13.641 3.193 10.742 1 98.88 55 GLY B C 1
ATOM 1785 O O . GLY B 1 55 ? 12.664 2.549 10.359 1 98.88 55 GLY B O 1
ATOM 1786 N N . VAL B 1 56 ? 14.891 2.818 10.484 1 98.88 56 VAL B N 1
ATOM 1787 C CA . VAL B 1 56 ? 15.195 1.685 9.617 1 98.88 56 VAL B CA 1
ATOM 1788 C C . VAL B 1 56 ? 14.727 0.389 10.273 1 98.88 56 VAL B C 1
ATOM 1790 O O . VAL B 1 56 ? 14.266 -0.531 9.594 1 98.88 56 VAL B O 1
ATOM 1793 N N . ASP B 1 57 ? 14.742 0.343 11.562 1 98.69 57 ASP B N 1
ATOM 1794 C CA . ASP B 1 57 ? 14.352 -0.865 12.289 1 98.69 57 ASP B CA 1
ATOM 1795 C C . ASP B 1 57 ? 12.852 -1.106 12.18 1 98.69 57 ASP B C 1
ATOM 1797 O O . ASP B 1 57 ? 12.359 -2.184 12.531 1 98.69 57 ASP B O 1
ATOM 1801 N N . SER B 1 58 ? 12.172 -0.141 11.664 1 98.56 58 SER B N 1
ATOM 1802 C CA . SER B 1 58 ? 10.719 -0.272 11.602 1 98.56 58 SER B CA 1
ATOM 1803 C C . SER B 1 58 ? 10.273 -0.804 10.242 1 98.56 58 SER B C 1
ATOM 1805 O O . SER B 1 58 ? 9.078 -0.882 9.961 1 98.56 58 SER B O 1
ATOM 1807 N N . ILE B 1 59 ? 11.203 -1.103 9.375 1 98.75 59 ILE B N 1
ATOM 1808 C CA . ILE B 1 59 ? 10.883 -1.633 8.055 1 98.75 59 ILE B CA 1
ATOM 1809 C C . ILE B 1 59 ? 10.047 -2.9 8.195 1 98.75 59 ILE B C 1
ATOM 1811 O O . ILE B 1 59 ? 10.336 -3.758 9.031 1 98.75 59 ILE B O 1
ATOM 1815 N N . ASP B 1 60 ? 9.039 -2.975 7.441 1 98.5 60 ASP B N 1
ATOM 1816 C CA . ASP B 1 60 ? 8.109 -4.102 7.441 1 98.5 60 ASP B CA 1
ATOM 1817 C C . ASP B 1 60 ? 7.684 -4.457 6.02 1 98.5 60 ASP B C 1
ATOM 1819 O O . ASP B 1 60 ? 7.004 -3.672 5.355 1 98.5 60 ASP B O 1
ATOM 1823 N N . THR B 1 61 ? 8.039 -5.656 5.516 1 98.25 61 THR B N 1
ATOM 1824 C CA . THR B 1 61 ? 7.664 -6.133 4.191 1 98.25 61 THR B CA 1
ATOM 1825 C C . THR B 1 61 ? 6.68 -7.297 4.293 1 98.25 61 THR B C 1
ATOM 1827 O O . THR B 1 61 ? 6.391 -7.961 3.295 1 98.25 61 THR B O 1
ATOM 1830 N N . GLY B 1 62 ? 6.266 -7.59 5.508 1 96.81 62 GLY B N 1
ATOM 1831 C CA . GLY B 1 62 ? 5.387 -8.727 5.742 1 96.81 62 GLY B CA 1
ATOM 1832 C C . GLY B 1 62 ? 6.133 -10.047 5.84 1 96.81 62 GLY B C 1
ATOM 1833 O O . GLY B 1 62 ? 5.512 -11.109 5.875 1 96.81 62 GLY B O 1
ATOM 1834 N N . ASN B 1 63 ? 7.426 -10.039 5.801 1 97.75 63 ASN B N 1
ATOM 1835 C CA . ASN B 1 63 ? 8.297 -11.211 5.898 1 97.75 63 ASN B CA 1
ATOM 1836 C C . ASN B 1 63 ? 9.469 -10.961 6.844 1 97.75 63 ASN B C 1
ATOM 1838 O O . ASN B 1 63 ? 10.367 -10.18 6.527 1 97.75 63 ASN B O 1
ATOM 1842 N N . LYS B 1 64 ? 9.492 -11.664 7.941 1 97.75 64 LYS B N 1
ATOM 1843 C CA . LYS B 1 64 ? 10.445 -11.383 9.016 1 97.75 64 LYS B CA 1
ATOM 1844 C C . LYS B 1 64 ? 11.875 -11.609 8.555 1 97.75 64 LYS B C 1
ATOM 1846 O O . LYS B 1 64 ? 12.781 -10.859 8.922 1 97.75 64 LYS B O 1
ATOM 1851 N N . ASP B 1 65 ? 12.102 -12.688 7.859 1 98.12 65 ASP B N 1
ATOM 1852 C CA . ASP B 1 65 ? 13.445 -12.961 7.367 1 98.12 65 ASP B CA 1
ATOM 1853 C C . ASP B 1 65 ? 13.922 -11.852 6.43 1 98.12 65 ASP B C 1
ATOM 1855 O O . ASP B 1 65 ? 15.062 -11.383 6.539 1 98.12 65 ASP B O 1
ATOM 1859 N N . ARG B 1 66 ? 13.109 -11.477 5.484 1 98.38 66 ARG B N 1
ATOM 1860 C CA . ARG B 1 66 ? 13.43 -10.383 4.574 1 98.38 66 ARG B CA 1
ATOM 1861 C C . ARG B 1 66 ? 13.68 -9.086 5.34 1 98.38 66 ARG B C 1
ATOM 1863 O O . ARG B 1 66 ? 14.641 -8.367 5.059 1 98.38 66 ARG B O 1
ATOM 1870 N N . ASP B 1 67 ? 12.859 -8.812 6.285 1 98.69 67 ASP B N 1
ATOM 1871 C CA . ASP B 1 67 ? 13.031 -7.609 7.094 1 98.69 67 ASP B CA 1
ATOM 1872 C C . ASP B 1 67 ? 14.383 -7.621 7.809 1 98.69 67 ASP B C 1
ATOM 1874 O O . ASP B 1 67 ? 15.078 -6.605 7.852 1 98.69 67 ASP B O 1
ATOM 1878 N N . GLY B 1 68 ? 14.68 -8.797 8.422 1 98.75 68 GLY B N 1
ATOM 1879 C CA . GLY B 1 68 ? 15.992 -8.93 9.039 1 98.75 68 GLY B CA 1
ATOM 1880 C C . GLY B 1 68 ? 17.125 -8.672 8.078 1 98.75 68 GLY B C 1
ATOM 1881 O O . GLY B 1 68 ? 18.094 -7.992 8.422 1 98.75 68 GLY B O 1
ATOM 1882 N N . HIS B 1 69 ? 17.047 -9.203 6.906 1 98.56 69 HIS B N 1
ATOM 1883 C CA . HIS B 1 69 ? 18.062 -9.008 5.891 1 98.56 69 HIS B CA 1
ATOM 1884 C C . HIS B 1 69 ? 18.172 -7.539 5.492 1 98.56 69 HIS B C 1
ATOM 1886 O O . HIS B 1 69 ? 19.281 -7 5.371 1 98.56 69 HIS B O 1
ATOM 1892 N N . LEU B 1 70 ? 17.078 -6.836 5.305 1 98.69 70 LEU B N 1
ATOM 1893 C CA . LEU B 1 70 ? 17.062 -5.434 4.914 1 98.69 70 LEU B CA 1
ATOM 1894 C C . LEU B 1 70 ? 17.766 -4.57 5.953 1 98.69 70 LEU B C 1
ATOM 1896 O O . LEU B 1 70 ? 18.375 -3.551 5.609 1 98.69 70 LEU B O 1
ATOM 1900 N N . LYS B 1 71 ? 17.75 -4.93 7.145 1 98.69 71 LYS B N 1
ATOM 1901 C C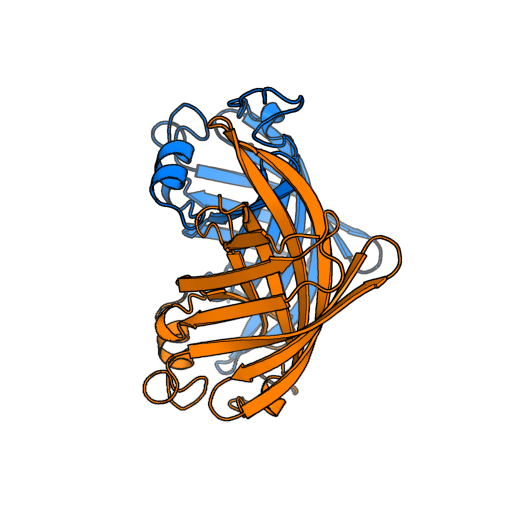A . LYS B 1 71 ? 18.344 -4.145 8.219 1 98.69 71 LYS B CA 1
ATOM 1902 C C . LYS B 1 71 ? 19.844 -4.41 8.328 1 98.69 71 LYS B C 1
ATOM 1904 O O . LYS B 1 71 ? 20.562 -3.682 9.023 1 98.69 71 LYS B O 1
ATOM 1909 N N . SER B 1 72 ? 20.297 -5.371 7.648 1 98.44 72 SER B N 1
ATOM 1910 C CA . SER B 1 72 ? 21.688 -5.785 7.73 1 98.44 72 SER B CA 1
ATOM 1911 C C . SER B 1 72 ? 22.578 -4.898 6.871 1 98.44 72 SER B C 1
ATOM 1913 O O . SER B 1 72 ? 22.094 -3.977 6.211 1 98.44 72 SER B O 1
ATOM 1915 N N . GLY B 1 73 ? 23.891 -5.215 6.848 1 97.94 73 GLY B N 1
ATOM 1916 C CA . GLY B 1 73 ? 24.891 -4.469 6.102 1 97.94 73 GLY B CA 1
ATOM 1917 C C . GLY B 1 73 ? 24.766 -4.629 4.598 1 97.94 73 GLY B C 1
ATOM 1918 O O . GLY B 1 73 ? 25.328 -3.844 3.834 1 97.94 73 GLY B O 1
ATOM 1919 N N . ASP B 1 74 ? 24.031 -5.66 4.137 1 97.94 74 ASP B N 1
ATOM 1920 C CA . ASP B 1 74 ? 23.797 -5.836 2.707 1 97.94 74 ASP B CA 1
ATOM 1921 C C . ASP B 1 74 ? 22.891 -4.738 2.158 1 97.94 74 ASP B C 1
ATOM 1923 O O . ASP B 1 74 ? 22.906 -4.457 0.957 1 97.94 74 ASP B O 1
ATOM 1927 N N . PHE B 1 75 ? 22.141 -4.148 3.039 1 98.44 75 PHE B N 1
ATOM 1928 C CA . PHE B 1 75 ? 21.172 -3.141 2.615 1 98.44 75 PHE B CA 1
ATOM 1929 C C . PHE B 1 75 ? 21.297 -1.884 3.467 1 98.44 75 PHE B C 1
ATOM 1931 O O . PHE B 1 75 ? 22.312 -1.188 3.418 1 98.44 75 PHE B O 1
ATOM 1938 N N . PHE B 1 76 ? 20.422 -1.623 4.414 1 98.75 76 PHE B N 1
ATOM 1939 C CA . PHE B 1 76 ? 20.312 -0.33 5.078 1 98.75 76 PHE B CA 1
ATOM 1940 C C . PHE B 1 76 ? 21.359 -0.196 6.184 1 98.75 76 PHE B C 1
ATOM 1942 O O . PHE B 1 76 ? 21.656 0.915 6.625 1 98.75 76 PHE B O 1
ATOM 1949 N N . ASN B 1 77 ? 21.859 -1.354 6.762 1 98.62 77 ASN B N 1
ATOM 1950 C CA . ASN B 1 77 ? 22.797 -1.317 7.875 1 98.62 77 ASN B CA 1
ATOM 1951 C C . ASN B 1 77 ? 22.266 -0.487 9.039 1 98.62 77 ASN B C 1
ATOM 1953 O O . ASN B 1 77 ? 22.891 0.488 9.453 1 98.62 77 ASN B O 1
ATOM 1957 N N . ALA B 1 78 ? 21.219 -0.931 9.578 1 98.69 78 ALA B N 1
ATOM 1958 C CA . ALA B 1 78 ? 20.453 -0.205 10.594 1 98.69 78 ALA B CA 1
ATOM 1959 C C . ALA B 1 78 ? 21.328 0.119 11.797 1 98.69 78 ALA B C 1
ATOM 1961 O O . ALA B 1 78 ? 21.141 1.153 12.445 1 98.69 78 ALA B O 1
ATOM 1962 N N . ALA B 1 79 ? 22.203 -0.757 12.164 1 98.5 79 ALA B N 1
ATOM 1963 C CA . ALA B 1 79 ? 23.047 -0.573 13.328 1 98.5 79 ALA B CA 1
ATOM 1964 C C . ALA B 1 79 ? 23.891 0.698 13.203 1 98.5 79 ALA B C 1
ATOM 1966 O O . ALA B 1 79 ? 24.078 1.42 14.188 1 98.5 79 ALA B O 1
ATOM 1967 N N . GLU B 1 80 ? 24.375 0.974 12.016 1 98.69 80 GLU B N 1
ATOM 1968 C CA . GLU B 1 80 ? 25.203 2.145 11.773 1 98.69 80 GLU B CA 1
ATOM 1969 C C . GLU B 1 80 ? 24.359 3.35 11.359 1 98.69 80 GLU B C 1
ATOM 1971 O O . GLU B 1 80 ? 24.688 4.488 11.703 1 98.69 80 GLU B O 1
ATOM 1976 N N . PHE B 1 81 ? 23.391 3.088 10.648 1 98.81 81 PHE B N 1
ATOM 1977 C CA . PHE B 1 81 ? 22.531 4.125 10.109 1 98.81 81 PHE B CA 1
ATOM 1978 C C . PHE B 1 81 ? 21.078 3.867 10.5 1 98.81 81 PHE B C 1
ATOM 1980 O O . PHE B 1 81 ? 20.297 3.344 9.703 1 98.81 81 PHE B O 1
ATOM 1987 N N . PRO B 1 82 ? 20.625 4.301 11.602 1 98.75 82 PRO B N 1
ATOM 1988 C CA . PRO B 1 82 ? 19.344 3.871 12.18 1 98.75 82 PRO B CA 1
ATOM 1989 C C . PRO B 1 82 ? 18.141 4.57 11.539 1 98.75 82 PRO B C 1
ATOM 1991 O O . PRO B 1 82 ? 17 4.207 11.812 1 98.75 82 PRO B O 1
ATOM 1994 N N . ALA B 1 83 ? 18.453 5.641 10.594 1 98.81 83 ALA B N 1
ATOM 1995 C CA . ALA B 1 83 ? 17.297 6.375 10.094 1 98.81 83 ALA B CA 1
ATOM 1996 C C . ALA B 1 83 ? 17.484 6.781 8.641 1 98.81 83 ALA B C 1
ATOM 1998 O O . ALA B 1 83 ? 18.625 6.879 8.164 1 98.81 83 ALA B O 1
ATOM 1999 N N . VAL B 1 84 ? 16.406 6.91 7.973 1 98.88 84 VAL B N 1
ATOM 2000 C CA . VAL B 1 84 ? 16.281 7.617 6.703 1 98.88 84 VAL B CA 1
ATOM 2001 C C . VAL B 1 84 ? 15.68 9.008 6.941 1 98.88 84 VAL B C 1
ATOM 2003 O O . VAL B 1 84 ? 14.742 9.156 7.727 1 98.88 84 VAL B O 1
ATOM 2006 N N . SER B 1 85 ? 16.188 9.969 6.223 1 98.94 85 SER B N 1
ATOM 2007 C CA . SER B 1 85 ? 15.688 11.312 6.484 1 98.94 85 SER B CA 1
ATOM 2008 C C . SER B 1 85 ? 15.57 12.117 5.195 1 98.94 85 SER B C 1
ATOM 2010 O O . SER B 1 85 ? 16.203 11.789 4.191 1 98.94 85 SER B O 1
ATOM 2012 N N . PHE B 1 86 ? 14.742 13.07 5.242 1 98.94 86 PHE B N 1
ATOM 2013 C CA . PHE B 1 86 ? 14.492 13.977 4.133 1 98.94 86 PHE B CA 1
ATOM 2014 C C . PHE B 1 86 ? 14.305 15.406 4.637 1 98.94 86 PHE B C 1
ATOM 2016 O O . PHE B 1 86 ? 13.648 15.625 5.656 1 98.94 86 PHE B O 1
ATOM 2023 N N . ALA B 1 87 ? 14.844 16.359 3.891 1 98.94 87 ALA B N 1
ATOM 2024 C CA . ALA B 1 87 ? 14.648 17.797 4.125 1 98.94 87 ALA B CA 1
ATOM 2025 C C . ALA B 1 87 ? 14.32 18.516 2.826 1 98.94 87 ALA B C 1
ATOM 2027 O O . ALA B 1 87 ? 15.086 18.438 1.856 1 98.94 87 ALA B O 1
ATOM 2028 N N . SER B 1 88 ? 13.273 19.297 2.893 1 98.81 88 SER B N 1
ATOM 2029 C CA . SER B 1 88 ? 12.82 19.953 1.67 1 98.81 88 SER B CA 1
ATOM 2030 C C . SER B 1 88 ? 13.711 21.141 1.312 1 98.81 88 SER B C 1
ATOM 2032 O O . SER B 1 88 ? 14.305 21.766 2.193 1 98.81 88 SER B O 1
ATOM 2034 N N . THR B 1 89 ? 13.828 21.344 0.003 1 98.69 89 THR B N 1
ATOM 2035 C CA . THR B 1 89 ? 14.461 22.562 -0.498 1 98.69 89 THR B CA 1
ATOM 2036 C C . THR B 1 89 ? 13.445 23.438 -1.219 1 98.69 89 THR B C 1
ATOM 2038 O O . THR B 1 89 ? 13.656 24.641 -1.367 1 98.69 89 THR B O 1
ATOM 2041 N N . SER B 1 90 ? 12.414 22.797 -1.685 1 97.75 90 SER B N 1
ATOM 2042 C CA . SER B 1 90 ? 11.352 23.547 -2.354 1 97.75 90 SER B CA 1
ATOM 2043 C C . SER B 1 90 ? 10.039 22.766 -2.332 1 97.75 90 SER B C 1
ATOM 2045 O O . SER B 1 90 ? 10.031 21.531 -2.35 1 97.75 90 SER B O 1
ATOM 2047 N N . PHE B 1 91 ? 8.984 23.438 -2.277 1 97.94 91 PHE B N 1
ATOM 2048 C CA . PHE B 1 91 ? 7.617 22.953 -2.398 1 97.94 91 PHE B CA 1
ATOM 2049 C C . PHE B 1 91 ? 6.777 23.891 -3.252 1 97.94 91 PHE B C 1
ATOM 2051 O O . PHE B 1 91 ? 6.34 24.953 -2.777 1 97.94 91 PHE B O 1
ATOM 2058 N N . THR B 1 92 ? 6.477 23.469 -4.492 1 96.88 92 THR B N 1
ATOM 2059 C CA . THR B 1 92 ? 5.906 24.406 -5.441 1 96.88 92 THR B CA 1
ATOM 2060 C C . THR B 1 92 ? 4.672 23.812 -6.121 1 96.88 92 THR B C 1
ATOM 2062 O O . THR B 1 92 ? 4.645 22.625 -6.43 1 96.88 92 THR B O 1
ATOM 2065 N N . LYS B 1 93 ? 3.75 24.625 -6.328 1 93.94 93 LYS B N 1
ATOM 2066 C CA . LYS B 1 93 ? 2.545 24.203 -7.043 1 93.94 93 LYS B CA 1
ATOM 2067 C C . LYS B 1 93 ? 2.801 24.125 -8.547 1 93.94 93 LYS B C 1
ATOM 2069 O O . LYS B 1 93 ? 3.445 25 -9.125 1 93.94 93 LYS B O 1
ATOM 2074 N N . GLU B 1 94 ? 2.488 23.062 -9.086 1 91.12 94 GLU B N 1
ATOM 2075 C CA . GLU B 1 94 ? 2.518 22.844 -10.531 1 91.12 94 GLU B CA 1
ATOM 2076 C C . GLU B 1 94 ? 1.175 22.328 -11.039 1 91.12 94 GLU B C 1
ATOM 2078 O O . GLU B 1 94 ? 0.852 21.156 -10.883 1 91.12 94 GLU B O 1
ATOM 2083 N N . GLY B 1 95 ? 0.353 23.219 -11.68 1 83.56 95 GLY B N 1
ATOM 2084 C CA . GLY B 1 95 ? -1.013 22.875 -12.047 1 83.56 95 GLY B CA 1
ATOM 2085 C C . GLY B 1 95 ? -1.897 22.594 -10.852 1 83.56 95 GLY B C 1
ATOM 2086 O O . GLY B 1 95 ? -2.021 23.422 -9.945 1 83.56 95 GLY B O 1
ATOM 2087 N N . GLY B 1 96 ? -2.512 21.469 -10.719 1 75.69 96 GLY B N 1
ATOM 2088 C CA . GLY B 1 96 ? -3.346 21.031 -9.602 1 75.69 96 GLY B CA 1
ATOM 2089 C C . GLY B 1 96 ? -2.598 20.203 -8.586 1 75.69 96 GLY B C 1
ATOM 2090 O O . GLY B 1 96 ? -3.154 19.828 -7.547 1 75.69 96 GLY B O 1
ATOM 2091 N N . ASP B 1 97 ? -1.394 19.953 -8.844 1 90.94 97 ASP B N 1
ATOM 2092 C CA . ASP B 1 97 ? -0.536 19.156 -7.961 1 90.94 97 ASP B CA 1
ATOM 2093 C C . ASP B 1 97 ? 0.671 19.969 -7.5 1 90.94 97 ASP B C 1
ATOM 2095 O O . ASP B 1 97 ? 0.713 21.188 -7.684 1 90.94 97 ASP B O 1
ATOM 2099 N N . TYR B 1 98 ? 1.475 19.391 -6.605 1 97.44 98 TYR B N 1
ATOM 2100 C CA . TYR B 1 98 ? 2.695 20.016 -6.105 1 97.44 98 TYR B CA 1
ATOM 2101 C C . TYR B 1 98 ? 3.914 19.156 -6.414 1 97.44 98 TYR B C 1
ATOM 2103 O O . TYR B 1 98 ? 3.791 17.953 -6.625 1 97.44 98 TYR B O 1
ATOM 2111 N N . LYS B 1 99 ? 5.039 19.859 -6.535 1 98.44 99 LYS B N 1
ATOM 2112 C CA . LYS B 1 99 ? 6.348 19.203 -6.543 1 98.44 99 LYS B CA 1
ATOM 2113 C C . LYS B 1 99 ? 7.109 19.484 -5.25 1 98.44 99 LYS B C 1
ATOM 2115 O O . LYS B 1 99 ? 7.25 20.656 -4.852 1 98.44 99 LYS B O 1
ATOM 2120 N N . LEU B 1 100 ? 7.48 18.484 -4.637 1 98.5 100 LEU B N 1
ATOM 2121 C CA . LEU B 1 100 ? 8.328 18.578 -3.453 1 98.5 100 LEU B CA 1
ATOM 2122 C C . LEU B 1 100 ? 9.758 18.156 -3.777 1 98.5 100 LEU B C 1
ATOM 2124 O O . LEU B 1 100 ? 10.008 16.984 -4.105 1 98.5 100 LEU B O 1
ATOM 2128 N N . LYS B 1 101 ? 10.648 19.031 -3.744 1 98.62 101 LYS B N 1
ATOM 2129 C CA . LYS B 1 101 ? 12.07 18.75 -3.906 1 98.62 101 LYS B CA 1
ATOM 2130 C C . LYS B 1 101 ? 12.789 18.766 -2.561 1 98.62 101 LYS B C 1
ATOM 2132 O O . LYS B 1 101 ? 12.43 19.531 -1.664 1 98.62 101 LYS B O 1
ATOM 2137 N N . GLY B 1 102 ? 13.789 17.969 -2.43 1 98.81 102 GLY B N 1
ATOM 2138 C CA . GLY B 1 102 ? 14.586 17.953 -1.217 1 98.81 102 GLY B CA 1
ATOM 2139 C C . GLY B 1 102 ? 15.719 16.938 -1.264 1 98.81 102 GLY B C 1
ATOM 2140 O O . GLY B 1 102 ? 15.969 16.328 -2.307 1 98.81 102 GLY B O 1
ATOM 2141 N N . ASN B 1 103 ? 16.406 16.906 -0.125 1 98.94 103 ASN B N 1
ATOM 2142 C CA . ASN B 1 103 ? 17.531 15.984 0.025 1 98.94 103 ASN B CA 1
ATOM 2143 C C . ASN B 1 103 ? 17.141 14.758 0.846 1 98.94 103 ASN B C 1
ATOM 2145 O O . ASN B 1 103 ? 16.75 14.883 2.006 1 98.94 103 ASN B O 1
ATOM 2149 N N . LEU B 1 104 ? 17.281 13.617 0.234 1 98.94 104 LEU B N 1
ATOM 2150 C CA . LEU B 1 104 ? 17.031 12.336 0.888 1 98.94 104 LEU B CA 1
ATOM 2151 C C . LEU B 1 104 ? 18.344 11.695 1.345 1 98.94 104 LEU B C 1
ATOM 2153 O O . LEU B 1 104 ? 19.312 11.633 0.58 1 98.94 104 LEU B O 1
ATOM 2157 N N . THR B 1 105 ? 18.359 11.328 2.574 1 98.94 105 THR B N 1
ATOM 2158 C CA . THR B 1 105 ? 19.516 10.633 3.123 1 98.94 105 THR B CA 1
ATOM 2159 C C . THR B 1 105 ? 19.172 9.188 3.457 1 98.94 105 THR B C 1
ATOM 2161 O O . THR B 1 105 ? 18.25 8.922 4.223 1 98.94 105 THR B O 1
ATOM 2164 N N . ILE B 1 106 ? 19.844 8.32 2.865 1 98.88 106 ILE B N 1
ATOM 2165 C CA . ILE B 1 106 ? 19.844 6.898 3.178 1 98.88 106 ILE B CA 1
ATOM 2166 C C . ILE B 1 106 ? 21.281 6.422 3.426 1 98.88 106 ILE B C 1
ATOM 2168 O O . ILE B 1 106 ? 22.156 6.645 2.596 1 98.88 106 ILE B O 1
ATOM 2172 N N . LYS B 1 107 ? 21.422 5.789 4.582 1 98.44 107 LYS B N 1
ATOM 2173 C CA . LYS B 1 107 ? 22.766 5.406 5.008 1 98.44 107 LYS B CA 1
ATOM 2174 C C . LYS B 1 107 ? 23.703 6.613 5.023 1 98.44 107 LYS B C 1
ATOM 2176 O O . LYS B 1 107 ? 23.453 7.586 5.742 1 98.44 107 LYS B O 1
ATOM 2181 N N . ASP B 1 108 ? 24.781 6.582 4.301 1 98.5 108 ASP B N 1
ATOM 2182 C CA . ASP B 1 108 ? 25.766 7.652 4.32 1 98.5 108 ASP B CA 1
ATOM 2183 C C . ASP B 1 108 ? 25.672 8.508 3.059 1 98.5 108 ASP B C 1
ATOM 2185 O O . ASP B 1 108 ? 26.562 9.312 2.781 1 98.5 108 ASP B O 1
ATOM 2189 N N . ALA B 1 109 ? 24.625 8.336 2.318 1 98.88 109 ALA B N 1
ATOM 2190 C CA . ALA B 1 109 ? 24.453 9.07 1.066 1 98.88 109 ALA B CA 1
ATOM 2191 C C . ALA B 1 109 ? 23.281 10.039 1.148 1 98.88 109 ALA B C 1
ATOM 2193 O O . ALA B 1 109 ? 22.203 9.68 1.647 1 98.88 109 ALA B O 1
ATOM 2194 N N . THR B 1 110 ? 23.484 11.219 0.723 1 98.88 110 THR B N 1
ATOM 2195 C CA . THR B 1 110 ? 22.438 12.227 0.581 1 98.88 110 THR B CA 1
ATOM 2196 C C . THR B 1 110 ? 22.312 12.664 -0.874 1 98.88 110 THR B C 1
ATOM 2198 O O . THR B 1 110 ? 23.297 13.055 -1.504 1 98.88 110 THR B O 1
ATOM 2201 N N . LYS B 1 111 ? 21.125 12.539 -1.461 1 98.88 111 LYS B N 1
ATOM 2202 C CA . LYS B 1 111 ? 20.875 12.898 -2.852 1 98.88 111 LYS B CA 1
ATOM 2203 C C . LYS B 1 111 ? 19.594 13.734 -2.979 1 98.88 111 LYS B C 1
ATOM 2205 O O . LYS B 1 111 ? 18.641 13.531 -2.227 1 98.88 111 LYS B O 1
ATOM 2210 N N . PRO B 1 112 ? 19.594 14.672 -3.969 1 98.88 112 PRO B N 1
ATOM 2211 C CA . PRO B 1 112 ? 18.328 15.367 -4.246 1 98.88 112 PRO B CA 1
ATOM 2212 C C . PRO B 1 112 ? 17.281 14.453 -4.891 1 98.88 112 PRO B C 1
ATOM 2214 O O . PRO B 1 112 ? 17.625 13.602 -5.715 1 98.88 112 PRO B O 1
ATOM 2217 N N . VAL B 1 113 ? 16.031 14.641 -4.422 1 98.75 113 VAL B N 1
ATOM 2218 C CA . VAL B 1 113 ? 14.938 13.914 -5.047 1 98.75 113 VAL B CA 1
ATOM 2219 C C . VAL B 1 113 ? 13.75 14.852 -5.254 1 98.75 113 VAL B C 1
ATOM 2221 O O . VAL B 1 113 ? 13.68 15.922 -4.641 1 98.75 113 VAL B O 1
ATOM 2224 N N . THR B 1 114 ? 12.914 14.484 -6.152 1 98.38 114 THR B N 1
ATOM 2225 C CA . THR B 1 114 ? 11.648 15.172 -6.398 1 98.38 114 THR B CA 1
ATOM 2226 C C . THR B 1 114 ? 10.477 14.219 -6.219 1 98.38 114 THR B C 1
ATOM 2228 O O . THR B 1 114 ? 10.469 13.117 -6.77 1 98.38 114 THR B O 1
ATOM 2231 N N . LEU B 1 115 ? 9.562 14.625 -5.492 1 98.56 115 LEU B N 1
ATOM 2232 C CA . LEU B 1 115 ? 8.336 13.859 -5.262 1 98.56 115 LEU B CA 1
ATOM 2233 C C . LEU B 1 115 ? 7.121 14.617 -5.797 1 98.56 115 LEU B C 1
ATOM 2235 O O . LEU B 1 115 ? 7.059 15.844 -5.707 1 98.56 115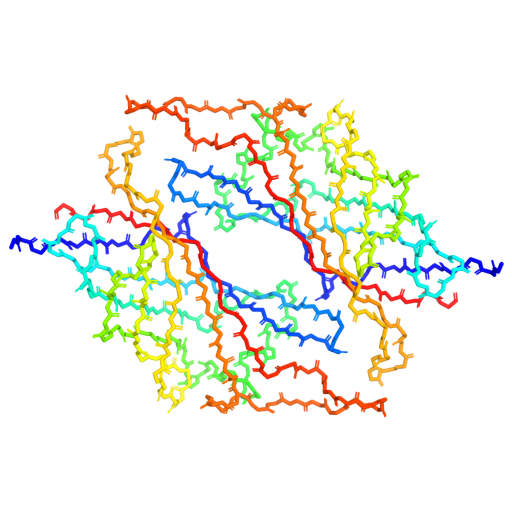 LEU B O 1
ATOM 2239 N N . ASP B 1 116 ? 6.176 13.914 -6.34 1 98.62 116 ASP B N 1
ATOM 2240 C CA . ASP B 1 116 ? 4.859 14.453 -6.676 1 98.62 116 ASP B CA 1
ATOM 2241 C C . ASP B 1 116 ? 3.939 14.453 -5.457 1 98.62 116 ASP B C 1
ATOM 2243 O O . ASP B 1 116 ? 3.871 13.461 -4.727 1 98.62 116 ASP B O 1
ATOM 2247 N N . VAL B 1 117 ? 3.234 15.547 -5.258 1 98.31 117 VAL B N 1
ATOM 2248 C CA . VAL B 1 117 ? 2.367 15.672 -4.09 1 98.31 117 VAL B CA 1
ATOM 2249 C C . VAL B 1 117 ? 0.969 16.094 -4.523 1 98.31 117 VAL B C 1
ATOM 2251 O O . VAL B 1 117 ? 0.812 17.094 -5.242 1 98.31 117 VAL B O 1
ATOM 2254 N N . GLU B 1 118 ? 0.044 15.375 -4.141 1 97.75 118 GLU B N 1
ATOM 2255 C CA . GLU B 1 118 ? -1.356 15.773 -4.258 1 97.75 118 GLU B CA 1
ATOM 2256 C C . GLU B 1 118 ? -1.908 16.266 -2.922 1 97.75 118 GLU B C 1
ATOM 2258 O O . GLU B 1 118 ? -1.823 15.555 -1.915 1 97.75 118 GLU B O 1
ATOM 2263 N N . PHE B 1 119 ? -2.426 17.469 -2.996 1 96.75 119 PHE B N 1
ATOM 2264 C CA . PHE B 1 119 ? -3.078 18.031 -1.82 1 96.75 119 PHE B CA 1
ATOM 2265 C C . PHE B 1 119 ? -4.555 17.641 -1.785 1 96.75 119 PHE B C 1
ATOM 2267 O O . PHE B 1 119 ? -5.32 18.031 -2.674 1 96.75 119 PHE B O 1
ATOM 2274 N N . GLY B 1 120 ? -4.938 16.953 -0.763 1 95.94 120 GLY B N 1
ATOM 2275 C CA . GLY B 1 120 ? -6.297 16.438 -0.669 1 95.94 120 GLY B CA 1
ATOM 2276 C C . GLY B 1 120 ? -7.266 17.438 -0.055 1 95.94 120 GLY B C 1
ATOM 2277 O O . GLY B 1 120 ? -8.484 17.25 -0.127 1 95.94 120 GLY B O 1
ATOM 2278 N N . GLY B 1 121 ? -6.684 18.469 0.588 1 95 121 GLY B N 1
ATOM 2279 C CA . GLY B 1 121 ? -7.516 19.469 1.246 1 95 121 GLY B CA 1
ATOM 2280 C C . GLY B 1 121 ? -7.352 19.484 2.754 1 95 121 GLY B C 1
ATOM 2281 O O . GLY B 1 121 ? -6.438 18.859 3.289 1 95 121 GLY B O 1
ATOM 2282 N N . THR B 1 122 ? -8.078 20.344 3.336 1 95.69 122 THR B N 1
ATOM 2283 C CA . THR B 1 122 ? -8.148 20.438 4.789 1 95.69 122 THR B CA 1
ATOM 2284 C C . THR B 1 122 ? -9.555 20.125 5.285 1 95.69 122 THR B C 1
ATOM 2286 O O . THR B 1 122 ? -10.531 20.312 4.559 1 95.69 122 THR B O 1
ATOM 2289 N N . ALA B 1 123 ? -9.656 19.562 6.449 1 95.69 123 ALA B N 1
ATOM 2290 C CA . ALA B 1 123 ? -10.922 19.25 7.102 1 95.69 123 ALA B CA 1
ATOM 2291 C C . ALA B 1 123 ? -10.789 19.297 8.617 1 95.69 123 ALA B C 1
ATOM 2293 O O . ALA B 1 123 ? -9.672 19.328 9.148 1 95.69 123 ALA B O 1
ATOM 2294 N N . GLN B 1 124 ? -11.891 19.406 9.242 1 94.62 124 GLN B N 1
ATOM 2295 C CA . GLN B 1 124 ? -11.922 19.312 10.703 1 94.62 124 GLN B CA 1
ATOM 2296 C C . GLN B 1 124 ? -12.383 17.922 11.148 1 94.62 124 GLN B C 1
ATOM 2298 O O . GLN B 1 124 ? -13.367 17.391 10.625 1 94.62 124 GLN B O 1
ATOM 2303 N N . ASP B 1 125 ? -11.633 17.375 12.117 1 92.62 125 ASP B N 1
ATOM 2304 C CA . ASP B 1 125 ? -12.094 16.094 12.672 1 92.62 125 ASP B CA 1
ATOM 2305 C C . ASP B 1 125 ? -13.211 16.312 13.688 1 92.62 125 ASP B C 1
ATOM 2307 O O . ASP B 1 125 ? -13.562 17.453 14.008 1 92.62 125 ASP B O 1
ATOM 2311 N N . PRO B 1 126 ? -13.828 15.242 14.18 1 89.12 126 PRO B N 1
ATOM 2312 C CA . PRO B 1 126 ? -14.977 15.375 15.078 1 89.12 126 PRO B CA 1
ATOM 2313 C C . PRO B 1 126 ? -14.633 16.094 16.375 1 89.12 126 PRO B C 1
ATOM 2315 O O . PRO B 1 126 ? -15.523 16.625 17.047 1 89.12 126 PRO B O 1
ATOM 2318 N N . TRP B 1 127 ? -13.398 16.156 16.734 1 92 127 TRP B N 1
ATOM 2319 C CA . TRP B 1 127 ? -12.969 16.781 17.969 1 92 127 TRP B CA 1
ATOM 2320 C C . TRP B 1 127 ? -12.562 18.234 17.734 1 92 127 TRP B C 1
ATOM 2322 O O . TRP B 1 127 ? -12.086 18.906 18.656 1 92 127 TRP B O 1
ATOM 2332 N N . GLY B 1 128 ? -12.539 18.719 16.516 1 92.12 128 GLY B N 1
ATOM 2333 C CA . GLY B 1 128 ? -12.32 20.125 16.188 1 92.12 128 GLY B CA 1
ATOM 2334 C C . GLY B 1 128 ? -10.914 20.406 15.688 1 92.12 128 GLY B C 1
ATOM 2335 O O . GLY B 1 128 ? -10.57 21.562 15.414 1 92.12 128 GLY B O 1
ATOM 2336 N N . ASN B 1 129 ? -10.117 19.375 15.578 1 95.12 129 ASN B N 1
ATOM 2337 C CA . ASN B 1 129 ? -8.766 19.578 15.07 1 95.12 129 ASN B CA 1
ATOM 2338 C C . ASN B 1 129 ? -8.75 19.734 13.555 1 95.12 129 ASN B C 1
ATOM 2340 O O . ASN B 1 129 ? -9.477 19.031 12.852 1 95.12 129 ASN B O 1
ATOM 2344 N N . THR B 1 130 ? -7.953 20.688 13.094 1 96.19 130 THR B N 1
ATOM 2345 C CA . THR B 1 130 ? -7.789 20.875 11.656 1 96.19 130 THR B CA 1
ATOM 2346 C C . THR B 1 130 ? -6.75 19.906 11.102 1 96.19 130 THR B C 1
ATOM 2348 O O . THR B 1 130 ? -5.637 19.812 11.625 1 96.19 130 THR B O 1
ATOM 2351 N N . LYS B 1 131 ? -7.152 19.203 10.078 1 97.31 131 LYS B N 1
ATOM 2352 C CA . LYS B 1 131 ? -6.289 18.219 9.43 1 97.31 131 LYS B CA 1
ATOM 2353 C C . LYS B 1 131 ? -6.062 18.562 7.965 1 97.31 131 LYS B C 1
ATOM 2355 O O . LYS B 1 131 ? -6.91 19.188 7.332 1 97.31 131 LYS B O 1
ATOM 2360 N N . ALA B 1 132 ? -4.918 18.172 7.453 1 97.44 132 ALA B N 1
ATOM 2361 C CA . ALA B 1 132 ? -4.602 18.297 6.031 1 97.44 132 ALA B CA 1
ATOM 2362 C C . ALA B 1 132 ? -4.117 16.953 5.473 1 97.44 132 ALA B C 1
ATOM 2364 O O . ALA B 1 132 ? -3.336 16.25 6.117 1 97.44 132 ALA B O 1
ATOM 2365 N N . GLY B 1 133 ? -4.621 16.625 4.316 1 97.56 133 GLY B N 1
ATOM 2366 C CA . GLY B 1 133 ? -4.242 15.367 3.689 1 97.56 133 GLY B CA 1
ATOM 2367 C C . GLY B 1 133 ? -3.371 15.555 2.461 1 97.56 133 GLY B C 1
ATOM 2368 O O . GLY B 1 133 ? -3.58 16.484 1.678 1 97.56 133 GLY B O 1
ATOM 2369 N N . PHE B 1 134 ? -2.406 14.648 2.279 1 98.19 134 PHE B N 1
ATOM 2370 C CA . PHE B 1 134 ? -1.518 14.656 1.123 1 98.19 134 PHE B CA 1
ATOM 2371 C C . PHE B 1 134 ? -1.253 13.234 0.635 1 98.19 134 PHE B C 1
ATOM 2373 O O . PHE B 1 134 ? -1.142 12.312 1.439 1 98.19 134 PHE B O 1
ATOM 2380 N N . THR B 1 135 ? -1.128 13.047 -0.63 1 98.5 135 THR B N 1
ATOM 2381 C CA . THR B 1 135 ? -0.604 11.844 -1.261 1 98.5 135 THR B CA 1
ATOM 2382 C C . THR B 1 135 ? 0.713 12.133 -1.974 1 98.5 135 THR B C 1
ATOM 2384 O O . THR B 1 135 ? 0.816 13.109 -2.727 1 98.5 135 THR B O 1
ATOM 2387 N N . ILE B 1 136 ? 1.714 11.305 -1.7 1 98.56 136 ILE B N 1
ATOM 2388 C CA . ILE B 1 136 ? 2.99 11.539 -2.367 1 98.56 136 ILE B CA 1
ATOM 2389 C C . ILE B 1 136 ? 3.371 10.32 -3.203 1 98.56 136 ILE B C 1
ATOM 2391 O O . ILE B 1 136 ? 3.031 9.188 -2.852 1 98.56 136 ILE B O 1
ATOM 2395 N N . LYS B 1 137 ? 4.047 10.586 -4.254 1 98.56 137 LYS B N 1
ATOM 2396 C CA . LYS B 1 137 ? 4.617 9.562 -5.129 1 98.56 137 LYS B CA 1
ATOM 2397 C C . LYS B 1 137 ? 5.98 9.992 -5.66 1 98.56 137 LYS B C 1
ATOM 2399 O O . LYS B 1 137 ? 6.191 11.164 -5.969 1 98.56 137 LYS B O 1
ATOM 2404 N N . GLY B 1 138 ? 6.82 9.062 -5.785 1 98.56 138 GLY B N 1
ATOM 2405 C CA . GLY B 1 138 ? 8.117 9.305 -6.391 1 98.56 138 GLY B CA 1
ATOM 2406 C C . GLY B 1 138 ? 8.898 8.031 -6.676 1 98.56 138 GLY B C 1
ATOM 2407 O O . GLY B 1 138 ? 8.391 6.93 -6.453 1 98.56 138 GLY B O 1
ATOM 2408 N N . LYS B 1 139 ? 10.062 8.242 -7.219 1 98.81 139 LYS B N 1
ATOM 2409 C CA . LYS B 1 139 ? 10.969 7.141 -7.523 1 98.81 139 LYS B CA 1
ATOM 2410 C C . LYS B 1 139 ? 12.422 7.527 -7.254 1 98.81 139 LYS B C 1
ATOM 2412 O O . LYS B 1 139 ? 12.812 8.672 -7.473 1 98.81 139 LYS B O 1
ATOM 2417 N N . ILE B 1 140 ? 13.109 6.605 -6.824 1 98.88 140 ILE B N 1
ATOM 2418 C CA . ILE B 1 140 ? 14.555 6.766 -6.711 1 98.88 140 ILE B CA 1
ATOM 2419 C C . ILE B 1 140 ? 15.258 5.512 -7.23 1 98.88 140 ILE B C 1
ATOM 2421 O O . ILE B 1 140 ? 14.617 4.48 -7.449 1 98.88 140 ILE B O 1
ATOM 2425 N N . ASN B 1 141 ? 16.547 5.641 -7.457 1 98.81 141 ASN B N 1
ATOM 2426 C CA . ASN B 1 141 ? 17.422 4.504 -7.719 1 98.81 141 ASN B CA 1
ATOM 2427 C C . ASN B 1 141 ? 18.188 4.09 -6.473 1 98.81 141 ASN B C 1
ATOM 2429 O O . ASN B 1 141 ? 19.016 4.859 -5.961 1 98.81 141 ASN B O 1
ATOM 2433 N N . ARG B 1 142 ? 17.953 2.906 -6 1 98.69 142 ARG B N 1
ATOM 2434 C CA . ARG B 1 142 ? 18.531 2.479 -4.734 1 98.69 142 ARG B CA 1
ATOM 2435 C C . ARG B 1 142 ? 20.062 2.439 -4.816 1 98.69 142 ARG B C 1
ATOM 2437 O O . ARG B 1 142 ? 20.75 2.645 -3.811 1 98.69 142 ARG B O 1
ATOM 2444 N N . THR B 1 143 ? 20.594 2.262 -5.984 1 98.25 143 THR B N 1
ATOM 2445 C CA . THR B 1 143 ? 22.047 2.174 -6.105 1 98.25 143 THR B CA 1
ATOM 2446 C C . THR B 1 143 ? 22.688 3.541 -5.891 1 98.25 143 THR B C 1
ATOM 2448 O O . THR B 1 143 ? 23.859 3.631 -5.543 1 98.25 143 THR B O 1
ATOM 2451 N N . ASP B 1 144 ? 21.969 4.621 -6.16 1 98.62 144 ASP B N 1
ATOM 2452 C CA . ASP B 1 144 ? 22.469 5.965 -5.867 1 98.62 144 ASP B CA 1
ATOM 2453 C C . ASP B 1 144 ? 22.797 6.121 -4.383 1 98.62 144 ASP B C 1
ATOM 2455 O O . ASP B 1 144 ? 23.562 7.004 -3.998 1 98.62 144 ASP B O 1
ATOM 2459 N N . PHE B 1 145 ? 22.234 5.285 -3.562 1 98.75 145 PHE B N 1
ATOM 2460 C CA . PHE B 1 145 ? 22.391 5.398 -2.117 1 98.75 145 PHE B CA 1
ATOM 2461 C C . PHE B 1 145 ? 23.219 4.242 -1.57 1 98.75 145 PHE B C 1
ATOM 2463 O O . PHE B 1 145 ? 23.203 3.979 -0.366 1 98.75 145 PHE B O 1
ATOM 2470 N N . GLY B 1 146 ? 23.781 3.531 -2.396 1 98.12 146 GLY B N 1
ATOM 2471 C CA . GLY B 1 146 ? 24.703 2.477 -1.997 1 98.12 146 GLY B CA 1
ATOM 2472 C C . GLY B 1 146 ? 24 1.167 -1.68 1 98.12 146 GLY B C 1
ATOM 2473 O O . GLY B 1 146 ? 24.609 0.26 -1.103 1 98.12 146 GLY B O 1
ATOM 2474 N N . LEU B 1 147 ? 22.781 1.054 -1.949 1 98.56 147 LEU B N 1
ATOM 2475 C CA . LEU B 1 147 ? 22.062 -0.206 -1.805 1 98.56 147 LEU B CA 1
ATOM 2476 C C . LEU B 1 147 ? 22.203 -1.059 -3.062 1 98.56 147 LEU B C 1
ATOM 2478 O O . LEU B 1 147 ? 21.312 -1.056 -3.92 1 98.56 147 LEU B O 1
ATOM 2482 N N . THR B 1 148 ? 23.219 -1.871 -3.102 1 97.75 148 THR B N 1
ATOM 2483 C CA . THR B 1 148 ? 23.625 -2.453 -4.379 1 97.75 148 THR B CA 1
ATOM 2484 C C . THR B 1 148 ? 23.469 -3.971 -4.352 1 97.75 148 THR B C 1
ATOM 2486 O O . THR B 1 148 ? 23.688 -4.641 -5.363 1 97.75 148 THR B O 1
ATOM 2489 N N . TYR B 1 149 ? 23.156 -4.547 -3.168 1 97.62 149 TYR B N 1
ATOM 2490 C CA . TYR B 1 149 ? 22.969 -5.992 -3.109 1 97.62 149 TYR B CA 1
ATOM 2491 C C . TYR B 1 149 ? 21.984 -6.453 -4.184 1 97.62 149 TYR B C 1
ATOM 2493 O O . TYR B 1 149 ? 20.891 -5.91 -4.305 1 97.62 149 TYR B O 1
ATOM 2501 N N . ASN B 1 150 ? 22.422 -7.449 -4.945 1 96.94 150 ASN B N 1
ATOM 2502 C CA . ASN B 1 150 ? 21.578 -8.031 -5.977 1 96.94 150 ASN B CA 1
ATOM 2503 C C . ASN B 1 150 ? 22.078 -9.398 -6.426 1 96.94 150 ASN B C 1
ATOM 2505 O O . ASN B 1 150 ? 23.156 -9.828 -6.012 1 96.94 150 ASN B O 1
ATOM 2509 N N . ALA B 1 151 ? 21.328 -10.109 -7.07 1 93.62 151 ALA B N 1
ATOM 2510 C CA . ALA B 1 151 ? 21.734 -11.367 -7.699 1 93.62 151 ALA B CA 1
ATOM 2511 C C . ALA B 1 151 ? 21.234 -11.438 -9.141 1 93.62 151 ALA B C 1
ATOM 2513 O O . ALA B 1 151 ? 20.125 -11.016 -9.445 1 93.62 151 ALA B O 1
ATOM 2514 N N . ALA B 1 152 ? 22.109 -11.93 -10.008 1 92.38 152 ALA B N 1
ATOM 2515 C CA . ALA B 1 152 ? 21.688 -12.203 -11.383 1 92.38 152 ALA B CA 1
ATOM 2516 C C . ALA B 1 152 ? 20.844 -13.477 -11.461 1 92.38 152 ALA B C 1
ATOM 2518 O O . ALA B 1 152 ? 21.109 -14.438 -10.734 1 92.38 152 ALA B O 1
ATOM 2519 N N . LEU B 1 153 ? 19.906 -13.359 -12.305 1 92.38 153 LEU B N 1
ATOM 2520 C CA . LEU B 1 153 ? 19.109 -14.555 -12.539 1 92.38 153 LEU B CA 1
ATOM 2521 C C . LEU B 1 153 ? 19.703 -15.406 -13.648 1 92.38 153 LEU B C 1
ATOM 2523 O O . LEU B 1 153 ? 20.297 -14.875 -14.594 1 92.38 153 LEU B O 1
ATOM 2527 N N . GLU B 1 154 ? 19.547 -16.672 -13.586 1 88.5 154 GLU B N 1
ATOM 2528 C CA . GLU B 1 154 ? 20.078 -17.578 -14.594 1 88.5 154 GLU B CA 1
ATOM 2529 C C . GLU B 1 154 ? 19.484 -17.297 -15.969 1 88.5 154 GLU B C 1
ATOM 2531 O O . GLU B 1 154 ? 20.172 -17.422 -16.984 1 88.5 154 GLU B O 1
ATOM 2536 N N . THR B 1 155 ? 18.234 -16.938 -16.078 1 85.75 155 THR B N 1
ATOM 2537 C CA . THR B 1 155 ? 17.516 -16.719 -17.328 1 85.75 155 THR B CA 1
ATOM 2538 C C . THR B 1 155 ? 17.734 -15.289 -17.828 1 85.75 155 THR B C 1
ATOM 2540 O O . THR B 1 155 ? 17.141 -14.883 -18.828 1 85.75 155 THR B O 1
ATOM 2543 N N . GLY B 1 156 ? 18.547 -14.531 -17.172 1 89.44 156 GLY B N 1
ATOM 2544 C CA . GLY B 1 156 ? 18.766 -13.141 -17.531 1 89.44 156 GLY B CA 1
ATOM 2545 C C . GLY B 1 156 ? 18 -12.172 -16.65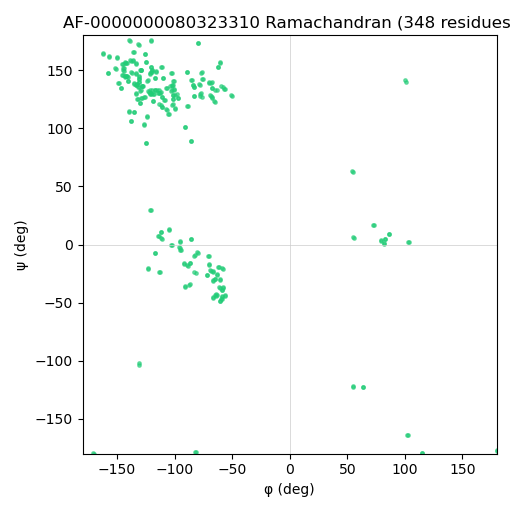6 1 89.44 156 GLY B C 1
ATOM 2546 O O . GLY B 1 156 ? 16.891 -12.469 -16.203 1 89.44 156 GLY B O 1
ATOM 2547 N N . GLY B 1 157 ? 18.641 -11.047 -16.328 1 92.38 157 GLY B N 1
ATOM 2548 C CA . GLY B 1 157 ? 18.031 -10.055 -15.461 1 92.38 157 GLY B CA 1
ATOM 2549 C C . GLY B 1 157 ? 18.562 -10.109 -14.039 1 92.38 157 GLY B C 1
ATOM 2550 O O . GLY B 1 157 ? 19.672 -10.594 -13.805 1 92.38 157 GLY B O 1
ATOM 2551 N N . VAL B 1 158 ? 17.797 -9.469 -13.188 1 94.81 158 VAL B N 1
ATOM 2552 C CA . VAL B 1 158 ? 18.266 -9.359 -11.812 1 94.81 158 VAL B CA 1
ATOM 2553 C C . VAL B 1 158 ? 17.141 -9.695 -10.852 1 94.81 158 VAL B C 1
ATOM 2555 O O . VAL B 1 158 ? 15.961 -9.609 -11.219 1 94.81 158 VAL B O 1
ATOM 2558 N N . MET B 1 159 ? 17.469 -10.102 -9.672 1 96 159 MET B N 1
ATOM 2559 C CA . MET B 1 159 ? 16.516 -10.5 -8.641 1 96 159 MET B CA 1
ATOM 2560 C C . MET B 1 159 ? 15.688 -9.305 -8.172 1 96 159 MET B C 1
ATOM 2562 O O . MET B 1 159 ? 14.469 -9.398 -8.016 1 96 159 MET B O 1
ATOM 2566 N N . LEU B 1 160 ? 16.406 -8.172 -7.918 1 97.44 160 LEU B N 1
ATOM 2567 C CA . LEU B 1 160 ? 15.758 -6.969 -7.41 1 97.44 160 LEU B CA 1
ATOM 2568 C C . LEU B 1 160 ? 15.906 -5.812 -8.391 1 97.44 160 LEU B C 1
ATOM 2570 O O . LEU B 1 160 ? 17.016 -5.52 -8.852 1 97.44 160 LEU B O 1
ATOM 2574 N N . GLY B 1 161 ? 14.812 -5.18 -8.711 1 97.75 161 GLY B N 1
ATOM 2575 C CA . GLY B 1 161 ? 14.914 -3.947 -9.477 1 97.75 161 GLY B CA 1
ATOM 2576 C C . GLY B 1 161 ? 15.703 -2.865 -8.766 1 97.75 161 GLY B C 1
ATOM 2577 O O . GLY B 1 161 ? 15.781 -2.855 -7.535 1 97.75 161 GLY B O 1
ATOM 2578 N N . GLU B 1 162 ? 16.234 -1.956 -9.578 1 98.31 162 GLU B N 1
ATOM 2579 C CA . GLU B 1 162 ? 16.984 -0.844 -8.984 1 98.31 162 GLU B CA 1
ATOM 2580 C C . GLU B 1 162 ? 16.047 0.301 -8.609 1 98.31 162 GLU B C 1
ATOM 2582 O O . GLU B 1 162 ? 16.297 1.035 -7.652 1 98.31 162 GLU B O 1
ATOM 2587 N N . GLU B 1 163 ? 15.039 0.444 -9.43 1 98.75 163 GLU B N 1
ATOM 2588 C CA . GLU B 1 163 ? 14.062 1.491 -9.148 1 98.75 163 GLU B CA 1
ATOM 2589 C C . GLU B 1 163 ? 13.234 1.163 -7.906 1 98.75 163 GLU B C 1
ATOM 2591 O O . GLU B 1 163 ? 12.727 0.048 -7.77 1 98.75 163 GLU B O 1
ATOM 2596 N N . VAL B 1 164 ? 13.156 2.092 -6.965 1 98.88 164 VAL B N 1
ATOM 2597 C CA . VAL B 1 164 ? 12.297 2.029 -5.789 1 98.88 164 VAL B CA 1
ATOM 2598 C C . VAL B 1 164 ? 11.188 3.074 -5.906 1 98.88 164 VAL B C 1
ATOM 2600 O O . VAL B 1 164 ? 11.461 4.27 -6.02 1 98.88 164 VAL B O 1
ATOM 2603 N N . ARG B 1 165 ? 10.023 2.615 -5.93 1 98.88 165 ARG B N 1
ATOM 2604 C CA . ARG B 1 165 ? 8.898 3.545 -5.883 1 98.88 165 ARG B CA 1
ATOM 2605 C C . ARG B 1 165 ? 8.562 3.93 -4.441 1 98.88 165 ARG B C 1
ATOM 2607 O O . ARG B 1 165 ? 8.594 3.084 -3.547 1 98.88 165 ARG B O 1
ATOM 2614 N N . ILE B 1 166 ? 8.305 5.152 -4.242 1 98.88 166 ILE B N 1
ATOM 2615 C CA . ILE B 1 166 ? 7.895 5.703 -2.955 1 98.88 166 ILE B CA 1
ATOM 2616 C C . ILE B 1 166 ? 6.434 6.141 -3.023 1 98.88 166 ILE B C 1
ATOM 2618 O O . ILE B 1 166 ? 6.035 6.859 -3.943 1 98.88 166 ILE B O 1
ATOM 2622 N N . LEU B 1 167 ? 5.688 5.668 -2.104 1 98.75 167 LEU B N 1
ATOM 2623 C CA . LEU B 1 167 ? 4.281 6.043 -1.985 1 98.75 167 LEU B CA 1
ATOM 2624 C C . LEU B 1 167 ? 3.945 6.441 -0.552 1 98.75 167 LEU B C 1
ATOM 2626 O O . LEU B 1 167 ? 4.383 5.785 0.397 1 98.75 167 LEU B O 1
ATOM 2630 N N . GLY B 1 168 ? 3.145 7.473 -0.445 1 98.56 168 GLY B N 1
ATOM 2631 C CA . GLY B 1 168 ? 2.744 7.895 0.888 1 98.56 168 GLY B CA 1
ATOM 2632 C C . GLY B 1 168 ? 1.341 8.469 0.938 1 98.56 168 GLY B C 1
ATOM 2633 O O . GLY B 1 168 ? 0.936 9.211 0.041 1 98.56 168 GLY B O 1
ATOM 2634 N N . GLU B 1 169 ? 0.588 8.078 1.872 1 98.81 169 GLU B N 1
ATOM 2635 C CA . GLU B 1 169 ? -0.647 8.703 2.332 1 98.81 169 GLU B CA 1
ATOM 2636 C C . GLU B 1 169 ? -0.449 9.391 3.68 1 98.81 169 GLU B C 1
ATOM 2638 O O . GLU B 1 169 ? -0.186 8.734 4.688 1 98.81 169 GLU B O 1
ATOM 2643 N N . LEU B 1 170 ? -0.598 10.711 3.666 1 98.75 170 LEU B N 1
ATOM 2644 C CA . LEU B 1 170 ? -0.165 11.461 4.84 1 98.75 170 LEU B CA 1
ATOM 2645 C C . LEU B 1 170 ? -1.266 12.398 5.32 1 98.75 170 LEU B C 1
ATOM 2647 O O . LEU B 1 170 ? -1.887 13.094 4.516 1 98.75 170 LEU B O 1
ATOM 2651 N N . GLN B 1 171 ? -1.502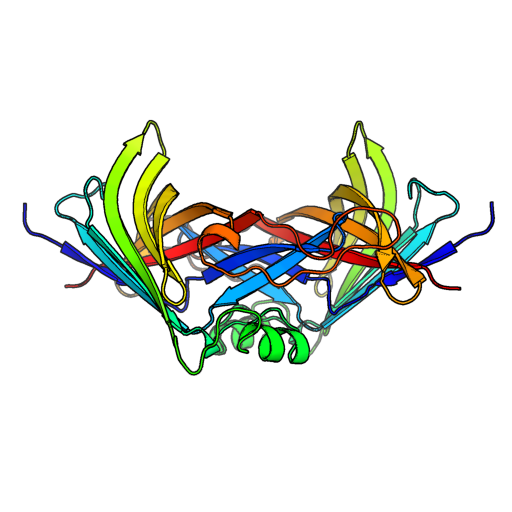 12.383 6.574 1 98.62 171 GLN B N 1
ATOM 2652 C CA . GLN B 1 171 ? -2.381 13.344 7.23 1 98.62 171 GLN B CA 1
ATOM 2653 C C . GLN B 1 171 ? -1.639 14.117 8.312 1 98.62 171 GLN B C 1
ATOM 2655 O O . GLN B 1 171 ? -0.907 13.531 9.117 1 98.62 171 GLN B O 1
ATOM 2660 N N . PHE B 1 172 ? -1.777 15.383 8.234 1 98.5 172 PHE B N 1
ATOM 2661 C CA . PHE B 1 172 ? -1.157 16.266 9.219 1 98.5 172 PHE B CA 1
ATOM 2662 C C . PHE B 1 172 ? -2.215 16.938 10.086 1 98.5 172 PHE B C 1
ATOM 2664 O O . PHE B 1 172 ? -3.348 17.141 9.641 1 98.5 172 PHE B O 1
ATOM 2671 N N . ALA B 1 173 ? -1.804 17.266 11.25 1 98.12 173 ALA B N 1
ATOM 2672 C CA . ALA B 1 173 ? -2.629 18.031 12.18 1 98.12 173 ALA B CA 1
ATOM 2673 C C . ALA B 1 173 ? -2.037 19.422 12.414 1 98.12 173 ALA B C 1
ATOM 2675 O O . ALA B 1 173 ? -0.848 19.547 12.719 1 98.12 173 ALA B O 1
ATOM 2676 N N . LYS B 1 174 ? -2.881 20.391 12.289 1 97.5 174 LYS B N 1
ATOM 2677 C CA . LYS B 1 174 ? -2.463 21.766 12.578 1 97.5 174 LYS B CA 1
ATOM 2678 C C . LYS B 1 174 ? -2.166 21.953 14.062 1 97.5 174 LYS B C 1
ATOM 2680 O O . LYS B 1 174 ? -2.955 21.531 14.914 1 97.5 174 LYS B O 1
ATOM 2685 N N . GLN B 1 175 ? -0.994 22.438 14.219 1 96.06 175 GLN B N 1
ATOM 2686 C CA . GLN B 1 175 ? -0.648 22.703 15.609 1 96.06 175 GLN B CA 1
ATOM 2687 C C . GLN B 1 175 ? -1.158 24.078 16.062 1 96.06 175 GLN B C 1
ATOM 2689 O O . GLN B 1 175 ? -1.258 25 15.242 1 96.06 175 GLN B O 1
ATOM 2694 N N . ALA B 1 176 ? -1.653 24.219 17.328 1 80.81 176 ALA B N 1
ATOM 2695 C CA . ALA B 1 176 ? -2.164 25.453 17.922 1 80.81 176 ALA B CA 1
ATOM 2696 C C . ALA B 1 176 ? -1.079 26.516 17.969 1 80.81 176 ALA B C 1
ATOM 2698 O O . ALA B 1 176 ? 0.113 26.203 18.016 1 80.81 176 ALA B O 1
#

pLDDT: mean 96.71, std 4.17, range [66.75, 98.94]

Solvent-accessible surface area (backbone atoms only — not comparable to full-atom values): 17561 Å² total; per-residue (Å²): 113,76,74,41,46,30,38,54,37,64,76,46,36,49,42,34,38,36,31,36,34,62,71,24,28,45,43,56,33,30,50,75,38,63,51,40,41,38,37,25,52,51,93,82,45,58,65,26,47,41,39,38,40,31,37,42,83,32,47,43,48,85,31,70,69,60,36,56,50,44,37,29,79,64,41,50,22,22,91,82,27,48,46,35,37,37,42,49,78,43,24,44,73,53,91,90,34,31,40,37,30,25,40,39,30,37,58,93,32,73,45,80,46,62,30,44,31,39,72,46,45,72,41,68,48,99,86,67,50,46,33,38,14,33,38,39,40,36,66,47,55,41,54,82,44,65,41,64,72,70,45,73,39,93,89,60,64,45,40,53,52,54,56,34,37,37,39,32,27,36,28,29,33,60,52,133,110,75,75,40,46,29,38,54,37,63,76,46,38,51,41,36,39,38,32,36,34,61,71,22,29,44,42,56,32,30,48,75,38,63,51,39,41,39,36,24,51,52,93,82,44,58,65,27,46,42,40,38,40,32,36,43,83,32,47,44,47,85,34,70,68,60,36,55,49,47,37,29,78,64,42,50,22,23,91,83,26,49,46,36,36,36,40,49,76,42,25,42,75,53,90,89,34,30,40,38,30,25,41,38,31,37,58,93,30,75,44,80,47,62,32,43,30,40,71,45,43,72,42,65,48,99,87,66,50,45,32,38,15,33,38,40,38,39,68,48,54,40,54,80,45,67,42,64,72,70,45,74,39,92,91,62,63,42,39,54,51,54,54,33,37,37,40,32,28,37,26,30,33,60,53,133

Foldseek 3Di:
DDKWKKWWDLVQKWKKKWWDFPNPDIFMKTFSDKIKMWIDDDQVRFFIKMKMKGFLLRIDRPDPVVSVVCCPPLHQVCVQPGMKMWTWPGWHDDPQWIKTWTWIAGRHDIDIFIKIKHWPHWDADPVGWIKTKMKIKGKDFRVNRVNDDWDADPVGDIRIHRIMMMIMIIMITIDD/DDKWKKWWDLVQKWKKKWWDFPNPDIFMKTFSDKIKMWIDDDQVRFFIKMKMKGFLLRIDRPDPVVSVVCCPPLHQVCVQPGMKMWTWPGWHDDPQWIKTWTWIAGRHDIDIFIKIKHWPHWDADPVGWIKTKMKIKGKDFRVNRVNDDWAADPVGDIRIHRIMMMIMIIMITIDD

Radius of gyration: 21.24 Å; Cα contacts (8 Å, |Δi|>4): 958; chains: 2; bounding box: 49×66×43 Å

Organism: NCBI:txid1503925

InterPro domains:
  IPR007372 Lipid/polyisoprenoid-binding, YceI-like [PF04264] (6-171)
  IPR007372 Lipid/polyisoprenoid-binding, YceI-like [SM00867] (5-173)
  IPR036761 Lipid/polyisoprenoid-binding, YceI-like superfamily [G3DSA:2.40.128.110] (4-176)
  IPR036761 Lipid/polyisoprenoid-binding, YceI-like superfamily [SSF101874] (5-175)

Secondary structure (DSSP, 8-state):
-PPEEEEE-GGG-EEEEEEEETTTEEEEEEESSEEEEEEESSSS-TT-EEEEEEEGGGEE-S-HHHHHHHTSTTTT-TTT--EEEEEEEEEEEETTEEEEEEEEEETTEEEEEEEEEEEEEEEE-TTS-EEEEEEEEEEEEGGGGT-----B-TTSSBSEEEEEEEEEEEEEEE--/-PPEEEEE-GGG-EEEEEEEETTTEEEEEEESSEEEEEEESSSS-TT-EEEEEEEGGGEE-S-HHHHHHHTSTTTT-TTT--EEEEEEEEEEEETTEEEEEEEEEETTEEEEEEEEEEEEEEEE-TTS-EEEEEEEEEEEEGGGGT-----B-TTSSBSEEEEEEEEEEEEEEE--